Protein AF-A0A7S2MAF7-F1 (afdb_monomer_lite)

Foldseek 3Di:
DPPPVVVVVVPPPPPPDPDDLLRVLLVLQPDPPHQAKAFFAFCQQFQWDQAFQGWIKGFTLFDFPSVVVSVVSCVVCCVPRNVDDDDDLVVRGDIDGPAFAAPPDDADDLVNRVVRVVVRSVVRVVSNVVCPPPHGHIDFWDKDFDAQFQLRPGTPDIDIHGGHHPVVPDDDDPDVVPVRRHDHDPVRSVSRVVRVVLVVPSVSCSCRRRDDDPHPCNGVPGDPDD

Structure (mmCIF, N/CA/C/O backbone):
data_AF-A0A7S2MAF7-F1
#
_entry.id   AF-A0A7S2MAF7-F1
#
loop_
_atom_site.group_PDB
_atom_site.id
_atom_site.type_symbol
_atom_site.label_atom_id
_atom_site.label_alt_id
_atom_site.label_comp_id
_atom_site.label_asym_id
_atom_site.label_entity_id
_atom_site.label_seq_id
_atom_site.pdbx_PDB_ins_code
_atom_site.Cartn_x
_atom_site.Cartn_y
_atom_site.Cartn_z
_atom_site.occupancy
_atom_site.B_iso_or_equiv
_atom_site.auth_seq_id
_atom_site.auth_comp_id
_atom_site.auth_asym_id
_atom_site.auth_atom_id
_atom_site.pdbx_PDB_model_num
ATOM 1 N N . VAL A 1 1 ? 4.977 0.899 -64.800 1.00 50.25 1 VAL A N 1
ATOM 2 C CA . VAL A 1 1 ? 5.710 0.176 -63.725 1.00 50.25 1 VAL A CA 1
ATOM 3 C C . VAL A 1 1 ? 5.953 1.029 -62.460 1.00 50.25 1 VAL A C 1
ATOM 5 O O . VAL A 1 1 ? 6.334 0.479 -61.441 1.00 50.25 1 VAL A O 1
ATOM 8 N N . ALA A 1 2 ? 5.632 2.334 -62.437 1.00 43.62 2 ALA A N 1
ATOM 9 C CA . ALA A 1 2 ? 5.816 3.185 -61.245 1.00 43.62 2 ALA A CA 1
ATOM 10 C C . ALA A 1 2 ? 4.592 3.302 -60.301 1.00 43.62 2 ALA A C 1
ATOM 12 O O . ALA A 1 2 ? 4.709 3.887 -59.234 1.00 43.62 2 ALA A O 1
ATOM 13 N N . CYS A 1 3 ? 3.432 2.734 -60.653 1.00 40.69 3 CYS A 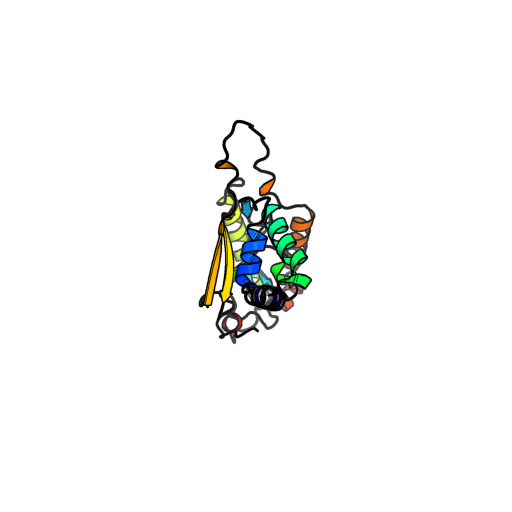N 1
ATOM 14 C CA . CYS A 1 3 ? 2.197 2.881 -59.862 1.00 40.69 3 CYS A CA 1
ATOM 15 C C . CYS A 1 3 ? 1.985 1.753 -58.823 1.00 40.69 3 CYS A C 1
ATOM 17 O O . CYS A 1 3 ? 1.189 1.889 -57.906 1.00 40.69 3 CYS A O 1
ATOM 19 N N . SER A 1 4 ? 2.750 0.656 -58.908 1.00 47.78 4 SER A N 1
ATOM 20 C CA . SER A 1 4 ? 2.578 -0.518 -58.032 1.00 47.78 4 SER A CA 1
ATOM 21 C C . SER A 1 4 ? 3.431 -0.483 -56.753 1.00 47.78 4 SER A C 1
ATOM 23 O O . SER A 1 4 ? 3.071 -1.132 -55.774 1.00 47.78 4 SER A O 1
ATOM 25 N N . ARG A 1 5 ? 4.516 0.309 -56.702 1.00 40.16 5 ARG A N 1
ATOM 26 C CA . ARG A 1 5 ? 5.370 0.413 -55.500 1.00 40.16 5 ARG A CA 1
ATOM 27 C C . ARG A 1 5 ? 4.812 1.351 -54.427 1.00 40.16 5 ARG A C 1
ATOM 29 O O . ARG A 1 5 ? 4.997 1.076 -53.249 1.00 40.16 5 ARG A O 1
ATOM 36 N N . GLN A 1 6 ? 4.093 2.410 -54.804 1.00 40.22 6 GLN A N 1
ATOM 37 C CA . GLN A 1 6 ? 3.469 3.311 -53.823 1.00 40.22 6 GLN A CA 1
ATOM 38 C C . GLN A 1 6 ? 2.240 2.688 -53.147 1.00 40.22 6 GLN A C 1
ATOM 40 O O . GLN A 1 6 ? 2.005 2.954 -51.975 1.00 40.22 6 GLN A O 1
ATOM 45 N N . GLN A 1 7 ? 1.517 1.787 -53.822 1.00 39.38 7 GLN A N 1
ATOM 46 C CA . GLN A 1 7 ? 0.440 1.021 -53.183 1.00 39.38 7 GLN A CA 1
ATOM 47 C C . GLN A 1 7 ? 0.962 -0.109 -52.283 1.00 39.38 7 GLN A C 1
ATOM 49 O O . GLN A 1 7 ? 0.331 -0.414 -51.276 1.00 39.38 7 GLN A O 1
ATOM 54 N N . GLN A 1 8 ? 2.142 -0.677 -52.555 1.00 37.81 8 GLN A N 1
ATOM 55 C CA . GLN A 1 8 ? 2.762 -1.647 -51.640 1.00 37.81 8 GLN A CA 1
ATOM 56 C C . GLN A 1 8 ? 3.388 -1.000 -50.395 1.00 37.81 8 GLN A C 1
ATOM 58 O O . GLN A 1 8 ? 3.372 -1.623 -49.340 1.00 37.81 8 GLN A O 1
ATOM 63 N N . LEU A 1 9 ? 3.848 0.256 -50.464 1.00 37.34 9 LEU A N 1
ATOM 64 C CA . LEU A 1 9 ? 4.270 1.002 -49.268 1.00 37.34 9 LEU A CA 1
ATOM 65 C C . LEU A 1 9 ? 3.098 1.565 -48.447 1.00 37.34 9 LEU A C 1
ATOM 67 O O . LEU A 1 9 ? 3.246 1.751 -47.2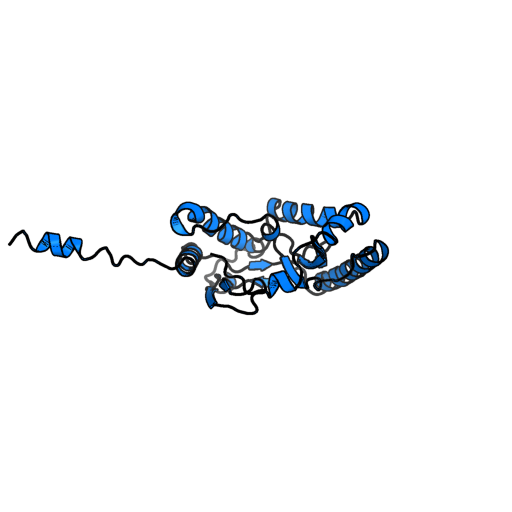46 1.00 37.34 9 LEU A O 1
ATOM 71 N N . ALA A 1 10 ? 1.931 1.790 -49.057 1.00 36.88 10 ALA A N 1
ATOM 72 C CA . ALA A 1 10 ? 0.741 2.277 -48.352 1.00 36.88 10 ALA A CA 1
ATOM 73 C C . ALA A 1 10 ? -0.087 1.167 -47.673 1.00 36.88 10 ALA A C 1
ATOM 75 O O . ALA A 1 10 ? -1.015 1.467 -46.929 1.00 36.88 10 ALA A O 1
ATOM 76 N N . THR A 1 11 ? 0.247 -0.109 -47.903 1.00 35.03 11 THR A N 1
ATOM 77 C CA . THR A 1 11 ? -0.486 -1.261 -47.338 1.00 35.03 11 THR A CA 1
ATOM 78 C C . THR A 1 11 ? 0.338 -2.028 -46.289 1.00 35.03 11 THR A C 1
ATOM 80 O O . THR A 1 11 ? -0.044 -3.120 -45.885 1.00 35.03 11 THR A O 1
ATOM 83 N N . MET A 1 12 ? 1.466 -1.468 -45.824 1.00 36.62 12 MET A N 1
ATOM 84 C CA . MET A 1 12 ? 2.348 -2.087 -44.816 1.00 36.62 12 MET A CA 1
ATOM 85 C C . MET A 1 12 ? 2.468 -1.318 -43.486 1.00 36.62 12 MET A C 1
ATOM 87 O O . MET A 1 12 ? 3.314 -1.673 -42.674 1.00 36.62 12 MET A O 1
ATOM 91 N N . THR A 1 13 ? 1.626 -0.318 -43.204 1.00 43.34 13 THR A N 1
ATOM 92 C CA . THR A 1 13 ? 1.704 0.458 -41.939 1.00 43.34 13 THR A CA 1
ATOM 93 C C . THR A 1 13 ? 0.358 0.721 -41.254 1.00 43.34 13 THR A C 1
ATOM 95 O O . THR A 1 13 ? 0.258 1.571 -40.384 1.00 43.34 13 THR A O 1
ATOM 98 N N . ALA A 1 14 ? -0.689 -0.043 -41.580 1.00 35.47 14 ALA A N 1
ATOM 99 C CA . ALA A 1 14 ? -1.944 -0.051 -40.806 1.00 35.47 14 ALA A CA 1
ATOM 100 C C . ALA A 1 14 ? -2.142 -1.355 -40.008 1.00 35.47 14 ALA A C 1
ATOM 102 O O . ALA A 1 14 ? -3.237 -1.659 -39.544 1.00 35.47 14 ALA A O 1
ATOM 103 N N . GLN A 1 15 ? -1.060 -2.122 -39.856 1.00 37.47 15 GLN A N 1
ATOM 104 C CA . GLN A 1 15 ? -0.924 -3.219 -38.899 1.00 37.47 15 GLN A CA 1
ATOM 105 C C . GLN A 1 15 ? 0.167 -2.853 -37.879 1.00 37.47 15 GLN A C 1
ATOM 107 O O . GLN A 1 15 ? 0.961 -3.685 -37.452 1.00 37.47 15 GLN A O 1
ATOM 112 N N . GLU A 1 16 ? 0.244 -1.566 -37.534 1.00 43.34 16 GLU A N 1
ATOM 113 C CA . GLU A 1 16 ? 1.030 -1.092 -36.403 1.00 43.34 16 GLU A CA 1
ATOM 114 C C . GLU A 1 16 ? 0.294 -1.502 -35.128 1.00 43.34 16 GLU A C 1
ATOM 116 O O . GLU A 1 16 ? -0.810 -1.038 -34.843 1.00 43.34 16 GLU A O 1
ATOM 121 N N . CYS A 1 17 ? 0.900 -2.464 -34.433 1.00 42.16 17 CYS A N 1
ATOM 122 C CA . CYS A 1 17 ? 0.577 -2.951 -33.100 1.00 42.16 17 CYS A CA 1
ATOM 123 C C . CYS A 1 17 ? -0.127 -1.898 -32.229 1.00 42.16 17 CYS A C 1
ATOM 125 O O . CYS A 1 17 ? 0.515 -1.081 -31.572 1.00 42.16 17 CYS A O 1
ATOM 127 N N . SER A 1 18 ? -1.455 -1.971 -32.149 1.00 50.56 18 SER A N 1
ATOM 128 C CA . SER A 1 18 ? -2.188 -1.413 -31.017 1.00 50.56 18 SER A CA 1
ATOM 129 C C . SER A 1 18 ? -1.899 -2.318 -29.820 1.00 50.56 18 SER A C 1
ATOM 131 O O . SER A 1 18 ? -2.684 -3.221 -29.528 1.00 50.56 18 SER A O 1
ATOM 133 N N . LEU A 1 19 ? -0.755 -2.119 -29.161 1.00 61.88 19 LEU A N 1
ATOM 134 C CA . LEU A 1 19 ? -0.490 -2.747 -27.869 1.00 61.88 19 LEU A CA 1
ATOM 135 C C . LEU A 1 19 ? -1.655 -2.415 -26.937 1.00 61.88 19 LEU A C 1
ATOM 137 O O . LEU A 1 19 ? -2.088 -1.263 -26.848 1.00 61.88 19 LEU A O 1
ATOM 141 N N . THR A 1 20 ? -2.187 -3.426 -26.254 1.00 82.88 20 THR A N 1
ATOM 142 C CA . THR A 1 20 ? -3.125 -3.163 -25.159 1.00 82.88 20 THR A CA 1
ATOM 143 C C . THR A 1 20 ? -2.426 -2.290 -24.116 1.00 82.88 20 THR A C 1
ATOM 145 O O . THR A 1 20 ? -1.207 -2.378 -23.961 1.00 82.88 20 THR A O 1
ATOM 148 N N . THR A 1 21 ? -3.162 -1.468 -23.357 1.00 84.94 21 THR A N 1
ATOM 149 C CA . THR A 1 21 ? -2.563 -0.647 -22.285 1.00 84.94 21 THR A CA 1
ATOM 150 C C . THR A 1 21 ? -1.677 -1.489 -21.358 1.00 84.94 21 THR A C 1
ATOM 152 O O . THR A 1 21 ? -0.627 -1.026 -20.932 1.00 84.94 21 THR A O 1
ATOM 155 N N . LEU A 1 22 ? -2.044 -2.753 -21.109 1.00 87.69 22 LEU A N 1
ATOM 156 C CA . LEU A 1 22 ? -1.244 -3.688 -20.316 1.00 87.69 22 LEU A CA 1
ATOM 157 C C . LEU A 1 22 ? 0.115 -4.008 -20.949 1.00 87.69 22 LEU A C 1
ATOM 159 O O . LEU A 1 22 ? 1.126 -3.994 -20.253 1.00 87.69 22 LEU A O 1
ATOM 163 N N . GLU A 1 23 ? 0.143 -4.303 -22.248 1.00 90.62 23 GLU A N 1
ATOM 164 C CA . GLU A 1 23 ? 1.386 -4.602 -22.967 1.00 90.62 23 GLU A CA 1
ATOM 165 C C . GLU A 1 23 ? 2.273 -3.359 -23.059 1.00 90.62 23 GLU A C 1
ATOM 167 O O . GLU A 1 23 ? 3.461 -3.446 -22.778 1.00 90.62 23 GLU A O 1
ATOM 172 N N . ALA A 1 24 ? 1.687 -2.184 -23.308 1.00 91.19 24 ALA A N 1
ATOM 173 C CA . ALA A 1 24 ? 2.429 -0.926 -23.302 1.00 91.19 24 ALA A CA 1
ATOM 174 C C . ALA A 1 24 ? 3.075 -0.633 -21.932 1.00 91.19 24 ALA A C 1
ATOM 176 O O . ALA A 1 24 ? 4.240 -0.240 -21.876 1.00 91.19 24 ALA A O 1
ATOM 177 N N . VAL A 1 25 ? 2.363 -0.859 -20.814 1.00 91.31 25 VAL A N 1
ATOM 178 C CA . VAL A 1 25 ? 2.954 -0.727 -19.464 1.00 91.31 25 VAL A CA 1
ATOM 179 C C . VAL A 1 25 ? 4.079 -1.743 -19.261 1.00 91.31 25 VAL A C 1
ATOM 181 O O . VAL A 1 25 ? 5.125 -1.387 -18.720 1.00 91.31 25 VAL A O 1
ATOM 184 N N . SER A 1 26 ? 3.886 -2.989 -19.701 1.00 93.62 26 SER A N 1
ATOM 185 C CA . SER A 1 26 ? 4.899 -4.046 -19.590 1.00 93.62 26 SER A CA 1
ATOM 186 C C . SER A 1 26 ? 6.180 -3.667 -20.319 1.00 93.62 26 SER A C 1
ATOM 188 O O . SER A 1 26 ? 7.267 -3.775 -19.749 1.00 93.62 26 SER A O 1
ATOM 190 N N . ASP A 1 27 ? 6.050 -3.160 -21.542 1.00 92.56 27 ASP A N 1
ATOM 191 C CA . ASP A 1 27 ? 7.180 -2.712 -22.346 1.00 92.56 27 ASP A CA 1
ATOM 192 C C . ASP A 1 27 ? 7.905 -1.549 -21.662 1.00 92.56 27 ASP A C 1
ATOM 194 O O . ASP A 1 27 ? 9.124 -1.590 -21.521 1.00 92.56 27 ASP A O 1
ATOM 198 N N . ILE A 1 28 ? 7.174 -0.551 -21.150 1.00 93.12 28 ILE A N 1
ATOM 199 C CA . ILE A 1 28 ? 7.744 0.595 -20.418 1.00 93.12 28 ILE A CA 1
ATOM 200 C C . ILE A 1 28 ? 8.525 0.154 -19.172 1.00 93.12 28 ILE A C 1
ATOM 202 O O . ILE A 1 28 ? 9.619 0.661 -18.908 1.00 93.12 28 ILE A O 1
ATOM 206 N N . LEU A 1 29 ? 7.986 -0.788 -18.396 1.00 93.56 29 LEU A N 1
ATOM 207 C CA . LEU A 1 29 ? 8.663 -1.296 -17.200 1.00 93.56 29 LEU A CA 1
ATOM 208 C C . LEU A 1 29 ? 9.886 -2.158 -17.545 1.00 93.56 29 LEU A C 1
ATOM 210 O O . LEU A 1 29 ? 10.854 -2.149 -16.787 1.00 93.56 29 LEU A O 1
ATOM 214 N N . SER A 1 30 ? 9.882 -2.816 -18.706 1.00 92.88 30 SER A N 1
ATOM 215 C CA . SER A 1 30 ? 10.978 -3.671 -19.185 1.00 92.88 30 SER A CA 1
ATOM 216 C C . SER A 1 30 ? 12.102 -2.904 -19.902 1.00 92.88 30 SER A C 1
ATOM 218 O O . SER A 1 30 ? 13.126 -3.492 -20.250 1.00 92.88 30 SER A O 1
ATOM 220 N N . GLN A 1 31 ? 11.942 -1.596 -20.141 1.00 90.81 31 GLN A N 1
ATOM 221 C CA . GLN A 1 31 ? 12.968 -0.764 -20.783 1.00 90.81 31 GLN A CA 1
ATOM 222 C C . GLN A 1 31 ? 14.247 -0.648 -19.941 1.00 90.81 31 GLN A C 1
ATOM 224 O O . GLN A 1 31 ? 14.220 -0.678 -18.710 1.00 90.81 31 GLN A O 1
ATOM 229 N N . ALA A 1 32 ? 15.380 -0.443 -20.617 1.00 85.50 32 ALA A N 1
ATOM 230 C CA . ALA A 1 32 ? 16.662 -0.203 -19.967 1.00 85.50 32 ALA A CA 1
ATOM 231 C C . ALA A 1 32 ? 16.749 1.215 -19.348 1.00 85.50 32 ALA A C 1
ATOM 233 O O . ALA A 1 32 ? 16.230 2.167 -19.935 1.00 85.50 32 ALA A O 1
ATOM 234 N N . PRO A 1 33 ? 17.449 1.390 -18.208 1.00 90.00 33 PRO A N 1
ATOM 235 C CA . PRO A 1 33 ? 18.045 0.331 -17.386 1.00 90.00 33 PRO A CA 1
ATOM 236 C C . PRO A 1 33 ? 16.964 -0.522 -16.696 1.00 90.00 33 PRO A C 1
ATOM 238 O O . PRO A 1 33 ? 15.896 -0.002 -16.412 1.00 90.00 33 PRO A O 1
ATOM 241 N N . PRO A 1 34 ? 17.183 -1.810 -16.421 1.00 91.81 34 PRO A N 1
ATOM 242 C CA . PRO A 1 34 ? 16.181 -2.627 -15.738 1.00 91.81 34 PRO A CA 1
ATOM 243 C C . PRO A 1 34 ? 15.894 -2.098 -14.324 1.00 91.81 34 PRO A C 1
ATOM 245 O O . PRO A 1 34 ? 16.764 -1.509 -13.678 1.00 91.81 34 PRO A O 1
ATOM 248 N N . ILE A 1 35 ? 14.662 -2.290 -13.850 1.00 95.00 35 ILE A N 1
ATOM 249 C CA . ILE A 1 35 ? 14.262 -1.918 -12.488 1.00 95.00 35 ILE A CA 1
ATOM 250 C C . ILE A 1 35 ? 14.804 -2.987 -11.535 1.00 95.00 35 ILE A C 1
ATOM 252 O O . ILE A 1 35 ? 14.526 -4.171 -11.712 1.00 95.00 35 ILE A O 1
ATOM 256 N N . ALA A 1 36 ? 15.586 -2.577 -10.538 1.00 94.75 36 ALA A N 1
ATOM 257 C CA . ALA A 1 36 ? 16.201 -3.504 -9.594 1.00 94.75 36 ALA A CA 1
ATOM 258 C C . ALA A 1 36 ? 15.184 -4.085 -8.596 1.00 94.75 36 ALA A C 1
ATOM 260 O O . ALA A 1 36 ? 14.249 -3.404 -8.170 1.00 94.75 36 ALA A O 1
ATOM 261 N N . ALA A 1 37 ? 15.405 -5.328 -8.173 1.00 94.44 37 ALA A N 1
ATOM 262 C CA . ALA A 1 37 ? 14.714 -5.918 -7.037 1.00 94.44 37 ALA A CA 1
ATOM 263 C C . ALA A 1 37 ? 15.063 -5.148 -5.753 1.00 94.44 37 ALA A C 1
ATOM 265 O O . ALA A 1 37 ? 16.172 -4.632 -5.588 1.00 94.44 37 ALA A O 1
ATOM 266 N N . CYS A 1 38 ? 14.116 -5.070 -4.823 1.00 94.00 38 CYS A N 1
ATOM 267 C CA . CYS A 1 38 ? 14.276 -4.299 -3.590 1.00 94.00 38 CYS A CA 1
ATOM 268 C C . CYS A 1 38 ? 13.532 -4.942 -2.419 1.00 94.00 38 CYS A C 1
ATOM 270 O O . CYS A 1 38 ? 12.892 -5.981 -2.569 1.00 94.00 38 CYS A O 1
ATOM 272 N N . HIS A 1 39 ? 13.584 -4.311 -1.248 1.00 93.31 39 HIS A N 1
ATOM 273 C CA . HIS A 1 39 ? 12.807 -4.725 -0.086 1.00 93.31 39 HIS A CA 1
ATOM 274 C C . HIS A 1 39 ? 11.892 -3.602 0.393 1.00 93.31 39 HIS A C 1
ATOM 276 O O . HIS A 1 39 ? 12.331 -2.470 0.584 1.00 93.31 39 HIS A O 1
ATOM 282 N N . LEU A 1 40 ? 10.630 -3.933 0.656 1.00 94.12 40 LEU A N 1
ATOM 283 C CA . LEU A 1 40 ? 9.718 -3.078 1.407 1.00 94.12 40 LEU A CA 1
ATOM 284 C C . LEU A 1 40 ? 9.903 -3.328 2.903 1.00 94.12 40 LEU A C 1
ATOM 286 O O . LEU A 1 40 ? 9.767 -4.458 3.376 1.00 94.12 40 LEU A O 1
ATOM 290 N N . ARG A 1 41 ? 10.190 -2.278 3.670 1.00 92.81 41 ARG A N 1
ATOM 291 C CA . ARG A 1 41 ? 10.363 -2.371 5.125 1.00 92.81 41 ARG A CA 1
ATOM 292 C C . ARG A 1 41 ? 9.112 -1.852 5.832 1.00 92.81 41 ARG A C 1
ATOM 294 O O . ARG A 1 41 ? 8.650 -0.773 5.468 1.00 92.81 41 ARG A O 1
ATOM 301 N N . PRO A 1 42 ? 8.537 -2.587 6.800 1.00 94.69 42 PRO A N 1
ATOM 302 C CA . PRO A 1 42 ? 7.447 -2.064 7.618 1.00 94.69 42 PRO A CA 1
ATOM 303 C C . PRO A 1 42 ? 7.847 -0.744 8.286 1.00 94.69 42 PRO A C 1
ATOM 305 O O . PRO A 1 42 ? 8.997 -0.586 8.690 1.00 94.69 42 PRO A O 1
ATOM 308 N N . HIS A 1 43 ? 6.900 0.181 8.428 1.00 94.50 43 HIS A N 1
ATOM 309 C CA . HIS A 1 43 ? 7.163 1.471 9.061 1.00 94.50 43 HIS A CA 1
ATOM 310 C C . HIS A 1 43 ? 7.652 1.287 10.519 1.00 94.50 43 HIS A C 1
ATOM 312 O O . HIS A 1 43 ? 7.007 0.561 11.288 1.00 94.50 43 HIS A O 1
ATOM 318 N N . PRO A 1 44 ? 8.755 1.939 10.936 1.00 91.62 44 PRO A N 1
ATOM 319 C CA . PRO A 1 44 ? 9.487 1.586 12.158 1.00 91.62 44 PRO A CA 1
ATOM 320 C C . PRO A 1 44 ? 8.760 1.935 13.462 1.00 91.62 44 PRO A C 1
ATOM 322 O O . PRO A 1 44 ? 9.045 1.343 14.501 1.00 91.62 44 PRO A O 1
ATOM 325 N N . ALA A 1 45 ? 7.822 2.885 13.440 1.00 90.19 45 ALA A N 1
ATOM 326 C CA . ALA A 1 45 ? 7.080 3.284 14.640 1.00 90.19 45 ALA A CA 1
ATOM 327 C C . ALA A 1 45 ? 5.725 2.569 14.782 1.00 90.19 45 ALA A C 1
ATOM 329 O O . ALA A 1 45 ? 5.248 2.329 15.891 1.00 90.19 45 ALA A O 1
ATOM 330 N N . CYS A 1 46 ? 5.081 2.269 13.654 1.00 90.69 46 CYS A N 1
ATOM 331 C CA . CYS A 1 46 ? 3.720 1.744 13.588 1.00 90.69 46 CYS A CA 1
ATOM 332 C C . CYS A 1 46 ? 3.465 1.252 12.164 1.00 90.69 46 CYS A C 1
ATOM 334 O O . CYS A 1 46 ? 3.326 2.071 11.257 1.00 90.69 46 CYS A O 1
ATOM 336 N N . CYS A 1 47 ? 3.450 -0.064 11.963 1.00 94.38 47 CYS A N 1
ATOM 337 C CA . CYS A 1 47 ? 3.260 -0.664 10.644 1.00 94.38 47 CYS A CA 1
ATOM 338 C C . CYS A 1 47 ? 1.870 -1.274 10.461 1.00 94.38 47 CYS A C 1
ATOM 340 O O . CYS A 1 47 ? 1.460 -1.464 9.328 1.00 94.38 47 CYS A O 1
ATOM 342 N N . LEU A 1 48 ? 1.119 -1.543 11.529 1.00 96.31 48 LEU A N 1
ATOM 343 C CA . LEU A 1 48 ? -0.293 -1.909 11.464 1.00 96.31 48 LEU A CA 1
ATOM 344 C C . LEU A 1 48 ? -1.137 -0.781 12.034 1.00 96.31 48 LEU A C 1
ATOM 346 O O . LEU A 1 48 ? -0.913 -0.383 13.175 1.00 96.31 48 LEU A O 1
ATOM 350 N N . PHE A 1 49 ? -2.135 -0.315 11.287 1.00 95.06 49 PHE A N 1
ATOM 351 C CA . PHE A 1 49 ? -3.172 0.570 11.819 1.00 95.06 49 PHE A CA 1
ATOM 352 C C . PHE A 1 49 ? -4.454 0.525 10.976 1.00 95.06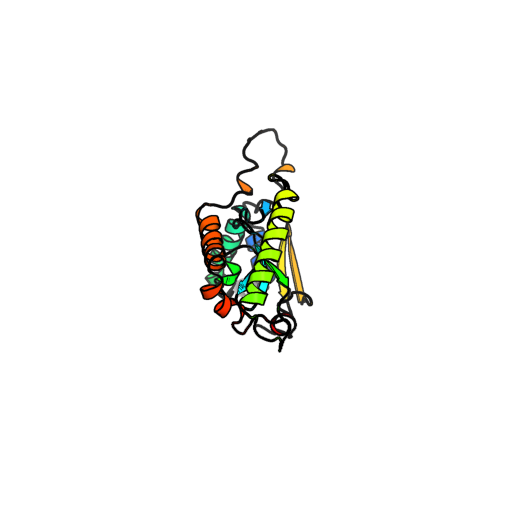 49 PHE A C 1
ATOM 354 O O . PHE A 1 49 ? -4.509 -0.136 9.936 1.00 95.06 49 PHE A O 1
ATOM 361 N N . ILE A 1 50 ? -5.498 1.211 11.447 1.00 96.12 50 ILE A N 1
ATOM 362 C CA . ILE A 1 50 ? -6.774 1.338 10.736 1.00 96.12 50 ILE A CA 1
ATOM 363 C C . ILE A 1 50 ? -6.739 2.620 9.902 1.00 96.12 50 ILE A C 1
ATOM 365 O O . ILE A 1 50 ? -6.745 3.712 10.460 1.00 96.12 50 ILE A O 1
ATOM 369 N N . SER A 1 51 ? -6.687 2.510 8.578 1.00 94.75 51 SER A N 1
ATOM 370 C CA . SER A 1 51 ? -6.708 3.669 7.688 1.00 94.75 51 SER A CA 1
ATOM 371 C C . SER A 1 51 ? -8.092 4.318 7.622 1.00 94.75 51 SER A C 1
ATOM 373 O O . SER A 1 51 ? -9.069 3.835 8.202 1.00 94.75 51 SER A O 1
ATOM 375 N N . TRP A 1 52 ? -8.196 5.390 6.834 1.00 94.19 52 TRP A N 1
ATOM 376 C CA . TRP A 1 52 ? -9.482 5.978 6.464 1.00 94.19 52 TRP A CA 1
ATOM 377 C C . TRP A 1 52 ? -10.459 4.900 5.972 1.00 94.19 52 TRP A C 1
ATOM 379 O O . TRP A 1 52 ? -10.043 3.900 5.372 1.00 94.19 52 TRP A O 1
ATOM 389 N N . ASN A 1 53 ? -11.746 5.106 6.245 1.00 94.62 53 ASN A N 1
ATOM 390 C CA . ASN A 1 53 ? -12.846 4.192 5.934 1.00 94.62 53 ASN A CA 1
ATOM 391 C C . ASN A 1 53 ? -12.766 2.807 6.620 1.00 94.62 53 ASN A C 1
ATOM 393 O O . ASN A 1 53 ? -13.438 1.857 6.208 1.00 94.62 53 ASN A O 1
ATOM 397 N N . GLY A 1 54 ? -11.943 2.653 7.662 1.00 94.81 54 GLY A N 1
ATOM 398 C CA . GLY A 1 54 ? -11.952 1.468 8.525 1.00 94.81 54 GLY A CA 1
ATOM 399 C C . GLY A 1 54 ? -11.148 0.272 8.015 1.00 94.81 54 GLY A C 1
ATOM 400 O O . GLY A 1 54 ? -11.240 -0.810 8.590 1.00 94.81 54 GLY A O 1
ATOM 401 N N . CYS A 1 55 ? -10.354 0.431 6.957 1.00 94.81 55 CYS A N 1
ATOM 402 C CA . CYS A 1 55 ? -9.522 -0.658 6.449 1.00 94.81 55 CYS A CA 1
ATOM 403 C C . CYS A 1 55 ? -8.309 -0.894 7.357 1.00 94.81 55 CYS A C 1
ATOM 405 O O . CYS A 1 55 ? -7.597 0.047 7.699 1.00 94.81 55 CYS A O 1
ATOM 407 N N . ILE A 1 56 ? -8.023 -2.148 7.709 1.00 95.88 56 ILE A N 1
ATOM 408 C CA . ILE A 1 56 ? -6.769 -2.499 8.383 1.00 95.88 56 ILE A CA 1
ATOM 409 C C . ILE A 1 56 ? -5.661 -2.631 7.338 1.00 95.88 56 ILE A C 1
ATOM 411 O O . ILE A 1 56 ? -5.820 -3.324 6.329 1.00 95.88 56 ILE A O 1
ATOM 415 N N . VAL A 1 57 ? -4.537 -1.955 7.567 1.00 96.88 57 VAL A N 1
ATOM 416 C CA . VAL A 1 57 ? -3.429 -1.884 6.611 1.00 96.88 57 VAL A CA 1
ATOM 417 C C . VAL A 1 57 ? -2.097 -2.231 7.270 1.00 96.88 57 VAL A C 1
ATOM 419 O O . VAL A 1 57 ? -1.853 -1.864 8.419 1.00 96.88 57 VAL A O 1
ATOM 422 N N . LEU A 1 58 ? -1.232 -2.916 6.519 1.00 96.75 58 LEU A N 1
ATOM 423 C CA . LEU A 1 58 ? 0.207 -2.983 6.766 1.00 96.75 58 LEU A CA 1
ATOM 424 C C . LEU A 1 58 ? 0.888 -1.870 5.967 1.00 96.75 58 LEU A C 1
ATOM 426 O O . LEU A 1 58 ? 0.660 -1.749 4.765 1.00 96.75 58 LEU A O 1
ATOM 430 N N . VAL A 1 59 ? 1.724 -1.073 6.616 1.00 96.12 59 VAL A N 1
ATOM 431 C CA . VAL A 1 59 ? 2.330 0.136 6.052 1.00 96.12 59 VAL A CA 1
ATOM 432 C C . VAL A 1 59 ? 3.840 0.033 6.077 1.00 96.12 59 VAL A C 1
ATOM 434 O O . VAL A 1 59 ? 4.427 -0.482 7.032 1.00 96.12 59 VAL A O 1
ATOM 437 N N . TYR A 1 60 ? 4.451 0.524 5.005 1.00 95.88 60 TYR A N 1
ATOM 438 C CA . TYR A 1 60 ? 5.890 0.491 4.796 1.00 95.88 60 TYR A CA 1
ATOM 439 C C . TYR A 1 60 ? 6.487 1.887 4.941 1.00 95.88 60 TYR A C 1
ATOM 441 O O . TYR A 1 60 ? 5.777 2.877 4.812 1.00 95.88 60 TYR A O 1
ATOM 449 N N . ASP A 1 61 ? 7.789 1.954 5.189 1.00 94.44 61 ASP A N 1
ATOM 450 C CA . ASP A 1 61 ? 8.526 3.189 5.492 1.00 94.44 61 ASP A CA 1
ATOM 451 C C . ASP A 1 61 ? 8.587 4.200 4.326 1.00 94.44 61 ASP A C 1
ATOM 453 O O . ASP A 1 61 ? 8.913 5.364 4.501 1.00 94.44 61 ASP A O 1
ATOM 457 N N . GLY A 1 62 ? 8.246 3.771 3.113 1.00 96.38 62 GLY A N 1
ATOM 458 C CA . GLY A 1 62 ? 8.278 4.586 1.899 1.00 96.38 62 GLY A CA 1
ATOM 459 C C . GLY A 1 62 ? 8.555 3.708 0.685 1.00 96.38 62 GLY A C 1
ATOM 460 O O . GLY A 1 62 ? 8.916 2.537 0.840 1.00 96.38 62 GLY A O 1
ATOM 461 N N . PHE A 1 63 ? 8.323 4.213 -0.529 1.00 97.38 63 PHE A N 1
ATOM 462 C CA . PHE A 1 63 ? 8.699 3.457 -1.722 1.00 97.38 63 PHE A CA 1
ATOM 463 C C . PHE A 1 63 ? 10.231 3.470 -1.873 1.00 97.38 63 PHE A C 1
ATOM 465 O O . PHE A 1 63 ? 10.825 4.548 -1.906 1.00 97.38 63 PHE A O 1
ATOM 472 N N . PRO A 1 64 ? 10.894 2.305 -1.991 1.00 95.75 64 PRO A N 1
ATOM 473 C CA . PRO A 1 64 ? 12.308 2.254 -2.332 1.00 95.75 64 PRO A CA 1
ATOM 474 C C . PRO A 1 64 ? 12.576 2.844 -3.726 1.00 95.75 64 PRO A C 1
ATOM 476 O O . PRO A 1 64 ? 11.681 2.798 -4.582 1.00 95.75 64 PRO A O 1
ATOM 479 N N . PRO A 1 65 ? 13.801 3.334 -4.003 1.00 95.94 65 PRO A N 1
ATOM 480 C CA . PRO A 1 65 ? 14.138 3.978 -5.272 1.00 95.94 65 PRO A CA 1
ATOM 481 C C . PRO A 1 65 ? 13.732 3.194 -6.534 1.00 95.94 65 PRO A C 1
ATOM 483 O O . PRO A 1 65 ? 13.173 3.819 -7.439 1.00 95.94 65 PRO A O 1
ATOM 486 N N . PRO A 1 66 ? 13.885 1.853 -6.616 1.00 96.06 66 PRO A N 1
ATOM 487 C CA . PRO A 1 66 ? 13.425 1.098 -7.786 1.00 96.06 66 PRO A CA 1
ATOM 488 C C . PRO A 1 66 ? 11.907 1.173 -8.014 1.00 96.06 66 PRO A C 1
ATOM 490 O O . PRO A 1 66 ? 11.451 1.286 -9.152 1.00 96.06 66 PRO A O 1
ATOM 493 N N . LEU A 1 67 ? 11.100 1.189 -6.948 1.00 96.81 67 LEU A N 1
ATOM 494 C CA . LEU A 1 67 ? 9.644 1.322 -7.075 1.00 96.81 67 LEU A CA 1
ATOM 495 C C . LEU A 1 67 ? 9.234 2.752 -7.442 1.00 96.81 67 LEU A C 1
ATOM 497 O O . LEU A 1 67 ? 8.310 2.939 -8.233 1.00 96.81 67 LEU A O 1
ATOM 501 N N . VAL A 1 68 ? 9.946 3.764 -6.935 1.00 96.69 68 VAL A N 1
ATOM 502 C CA . VAL A 1 68 ? 9.760 5.158 -7.374 1.00 96.69 68 VAL A CA 1
ATOM 503 C C . VAL A 1 68 ? 10.100 5.291 -8.860 1.00 96.69 68 VAL A C 1
ATOM 505 O O . VAL A 1 68 ? 9.333 5.886 -9.614 1.00 96.69 68 VAL A O 1
ATOM 508 N N . GLN A 1 69 ? 11.189 4.666 -9.317 1.00 95.88 69 GLN A N 1
ATOM 509 C CA . GLN A 1 69 ? 11.566 4.623 -10.729 1.00 95.88 69 GLN A CA 1
ATOM 510 C C . GLN A 1 69 ? 10.470 3.987 -11.595 1.00 95.88 69 GLN A C 1
ATOM 512 O O . GLN A 1 69 ? 10.115 4.552 -12.631 1.00 95.88 69 GLN A O 1
ATOM 517 N N . ALA A 1 70 ? 9.898 2.859 -11.163 1.00 95.88 70 ALA A N 1
ATOM 518 C CA . ALA A 1 70 ? 8.779 2.212 -11.849 1.00 95.88 70 ALA A CA 1
ATOM 519 C C . ALA A 1 70 ? 7.580 3.165 -12.003 1.00 95.88 70 ALA A C 1
ATOM 521 O O . ALA A 1 70 ? 7.058 3.345 -13.105 1.00 95.88 70 ALA A O 1
ATOM 522 N N . LYS A 1 71 ? 7.186 3.837 -10.911 1.00 95.12 71 LYS A N 1
ATOM 523 C CA . LYS A 1 71 ? 6.088 4.817 -10.908 1.00 95.12 71 LYS A CA 1
ATOM 524 C C . LYS A 1 71 ? 6.372 5.985 -11.851 1.00 95.12 71 LYS A C 1
ATOM 526 O O . LYS A 1 71 ? 5.516 6.328 -12.659 1.00 95.12 71 LYS A O 1
ATOM 531 N N . MET A 1 72 ? 7.577 6.557 -11.802 1.00 94.06 72 MET A N 1
ATOM 532 C CA . MET A 1 72 ? 7.969 7.666 -12.679 1.00 94.06 72 MET A CA 1
ATOM 533 C C . MET A 1 72 ? 7.906 7.285 -14.160 1.00 94.06 72 MET A C 1
ATOM 535 O O . MET A 1 72 ? 7.450 8.087 -14.968 1.00 94.06 72 MET A O 1
ATOM 539 N N . ARG A 1 73 ? 8.301 6.060 -14.534 1.00 94.31 73 ARG A N 1
ATOM 540 C CA . ARG A 1 73 ? 8.180 5.591 -15.925 1.00 94.31 73 ARG A CA 1
ATOM 541 C C . ARG A 1 73 ? 6.735 5.534 -16.392 1.00 94.31 73 ARG A C 1
ATOM 543 O O . ARG A 1 73 ? 6.451 5.982 -17.499 1.00 94.31 73 ARG A O 1
ATOM 550 N N . ILE A 1 74 ? 5.836 5.014 -15.559 1.00 92.94 74 ILE A N 1
ATOM 551 C CA . ILE A 1 74 ? 4.404 4.963 -15.876 1.00 92.94 74 ILE A CA 1
ATOM 552 C C . ILE A 1 74 ? 3.861 6.388 -16.030 1.00 92.94 74 ILE A C 1
ATOM 554 O O . ILE A 1 74 ? 3.260 6.699 -17.054 1.00 92.94 74 ILE A O 1
ATOM 558 N N . THR A 1 75 ? 4.134 7.271 -15.066 1.00 91.75 75 THR A N 1
ATOM 559 C CA . THR A 1 75 ? 3.659 8.663 -15.081 1.00 91.75 75 THR A CA 1
ATOM 560 C C . THR A 1 75 ? 4.171 9.438 -16.295 1.00 91.75 75 THR A C 1
ATOM 562 O O . THR A 1 75 ? 3.377 10.052 -17.001 1.00 91.75 75 THR A O 1
ATOM 565 N N . ASN A 1 76 ? 5.469 9.364 -16.599 1.00 90.44 76 ASN A N 1
ATOM 566 C CA . ASN A 1 76 ? 6.079 10.111 -17.706 1.00 90.44 76 ASN A CA 1
ATOM 567 C C . ASN A 1 76 ? 5.563 9.680 -19.088 1.00 90.44 76 ASN A C 1
ATOM 569 O O . ASN A 1 76 ? 5.650 10.448 -20.041 1.00 90.44 76 ASN A O 1
ATOM 573 N N . ASN A 1 77 ? 5.027 8.464 -19.203 1.00 89.12 77 ASN A N 1
ATOM 574 C CA . ASN A 1 77 ? 4.448 7.940 -20.440 1.00 89.12 77 ASN A CA 1
ATOM 575 C C . ASN A 1 77 ? 2.909 7.969 -20.437 1.00 89.12 77 ASN A C 1
ATOM 577 O O . ASN A 1 77 ? 2.278 7.534 -21.407 1.00 89.12 77 ASN A O 1
ATOM 581 N N . ASN A 1 78 ? 2.287 8.469 -19.363 1.00 83.19 78 ASN A N 1
ATOM 582 C CA . ASN A 1 78 ? 0.850 8.344 -19.168 1.00 83.19 78 ASN A CA 1
ATOM 583 C C . ASN A 1 78 ? 0.044 9.140 -20.200 1.00 83.19 78 ASN A C 1
ATOM 585 O O . ASN A 1 78 ? -0.841 8.585 -20.851 1.00 83.19 78 ASN A O 1
ATOM 589 N N . ASP A 1 79 ? 0.395 10.410 -20.397 1.00 73.94 79 ASP A N 1
ATOM 590 C CA . ASP A 1 79 ? -0.367 11.329 -21.253 1.00 73.94 79 ASP A CA 1
ATOM 591 C C . ASP A 1 79 ? -0.238 11.004 -22.747 1.00 73.94 79 ASP A C 1
ATOM 593 O O . ASP A 1 79 ? -1.109 11.348 -23.547 1.00 73.94 79 ASP A O 1
ATOM 597 N N . VAL A 1 80 ? 0.838 10.312 -23.126 1.00 69.50 80 VAL A N 1
ATOM 598 C CA . VAL A 1 80 ? 1.160 10.019 -24.527 1.00 69.50 80 VAL A CA 1
ATOM 599 C C . VAL A 1 80 ? 0.681 8.628 -24.936 1.00 69.50 80 VAL A C 1
ATOM 601 O O . VAL A 1 80 ? 0.131 8.478 -26.027 1.00 69.50 80 VAL A O 1
ATOM 604 N N . MET A 1 81 ? 0.858 7.613 -24.079 1.00 73.38 81 MET A N 1
ATOM 605 C CA . MET A 1 81 ? 0.646 6.209 -24.464 1.00 73.38 81 MET A CA 1
ATOM 606 C C . MET A 1 81 ? -0.415 5.482 -23.635 1.00 73.38 81 MET A C 1
ATOM 608 O O . MET A 1 81 ? -1.194 4.716 -24.198 1.00 73.38 81 MET A O 1
ATOM 612 N N . LEU A 1 82 ? -0.466 5.694 -22.315 1.00 81.88 82 LEU A N 1
ATOM 613 C CA . LEU A 1 82 ? -1.219 4.798 -21.425 1.00 81.88 82 LEU A CA 1
ATOM 614 C C . LEU A 1 82 ? -2.638 5.271 -21.101 1.00 81.88 82 LEU A C 1
ATOM 616 O O . LEU A 1 82 ? -3.529 4.438 -20.934 1.00 81.88 82 LEU A O 1
ATOM 620 N N . ARG A 1 83 ? -2.852 6.592 -21.023 1.00 84.00 83 ARG A N 1
ATOM 621 C CA . ARG A 1 83 ? -4.132 7.235 -20.673 1.00 84.00 83 ARG A CA 1
ATOM 622 C C . ARG A 1 83 ? -4.757 6.701 -19.375 1.00 84.00 83 ARG A C 1
ATOM 624 O O . ARG A 1 83 ? -5.979 6.599 -19.264 1.00 84.00 83 ARG A O 1
ATOM 631 N N . LEU A 1 84 ? -3.932 6.351 -18.390 1.00 85.62 84 LEU A N 1
ATOM 632 C CA . LEU A 1 84 ? -4.389 5.961 -17.059 1.00 85.62 84 LEU A CA 1
ATOM 633 C C . LEU A 1 84 ? -4.899 7.193 -16.307 1.00 85.62 84 LEU A C 1
ATOM 635 O O . LEU A 1 84 ? -4.448 8.320 -16.529 1.00 85.62 84 LEU A O 1
ATOM 639 N N . LYS A 1 85 ? -5.830 6.971 -15.377 1.00 87.88 85 LYS A N 1
ATOM 640 C CA . LYS A 1 85 ? -6.247 8.014 -14.433 1.00 87.88 85 LYS A CA 1
ATOM 641 C C . LYS A 1 85 ? -5.067 8.422 -13.558 1.00 87.88 85 LYS A C 1
ATOM 643 O O . LYS A 1 85 ? -4.222 7.589 -13.232 1.00 87.88 85 LYS A O 1
ATOM 648 N N . GLU A 1 86 ? -5.056 9.689 -13.150 1.00 89.00 86 GLU A N 1
ATOM 649 C CA . GLU A 1 86 ? -4.056 10.178 -12.207 1.00 89.00 86 GLU A CA 1
ATOM 650 C C . GLU A 1 86 ? -4.084 9.354 -10.914 1.00 89.00 86 GLU A C 1
ATOM 652 O O . GLU A 1 86 ? -5.132 8.898 -10.442 1.00 89.00 86 GLU A O 1
ATOM 657 N N . GLU A 1 87 ? -2.901 9.162 -10.343 1.00 91.75 87 GLU A N 1
ATOM 658 C CA . GLU A 1 87 ? -2.745 8.472 -9.084 1.00 91.75 87 GLU A CA 1
ATOM 659 C C . GLU A 1 87 ? -3.429 9.220 -7.925 1.00 91.75 87 GLU A C 1
ATOM 661 O O . GLU A 1 87 ? -3.073 10.347 -7.574 1.00 91.75 87 GLU A O 1
ATOM 666 N N . ASN A 1 88 ? -4.348 8.535 -7.244 1.00 90.00 88 ASN A N 1
ATOM 667 C CA . ASN A 1 88 ? -4.985 9.052 -6.037 1.00 90.00 88 ASN A CA 1
ATOM 668 C C . ASN A 1 88 ? -4.014 9.081 -4.848 1.00 90.00 88 ASN A C 1
ATOM 670 O O . ASN A 1 88 ? -3.178 8.196 -4.686 1.00 90.00 88 ASN A O 1
ATOM 674 N N . PHE A 1 89 ? -4.204 10.036 -3.930 1.00 89.38 89 PHE A N 1
ATOM 675 C CA . PHE A 1 89 ? -3.382 10.166 -2.715 1.00 89.38 89 PHE A CA 1
ATOM 676 C C . PHE A 1 89 ? -3.239 8.851 -1.931 1.00 89.38 89 PHE A C 1
ATOM 678 O O . PHE A 1 89 ? -2.162 8.528 -1.434 1.00 89.38 89 PHE A O 1
ATOM 685 N N . GLY A 1 90 ? -4.309 8.053 -1.878 1.00 88.25 90 GLY A N 1
ATOM 686 C CA . GLY A 1 90 ? -4.323 6.764 -1.198 1.00 88.25 90 GLY A CA 1
ATOM 687 C C . GLY A 1 90 ? -3.316 5.735 -1.725 1.00 88.25 90 GLY A C 1
ATOM 688 O O . GLY A 1 90 ? -2.994 4.831 -0.969 1.00 88.25 90 GLY A O 1
ATOM 689 N N . SER A 1 91 ? -2.801 5.831 -2.953 1.00 9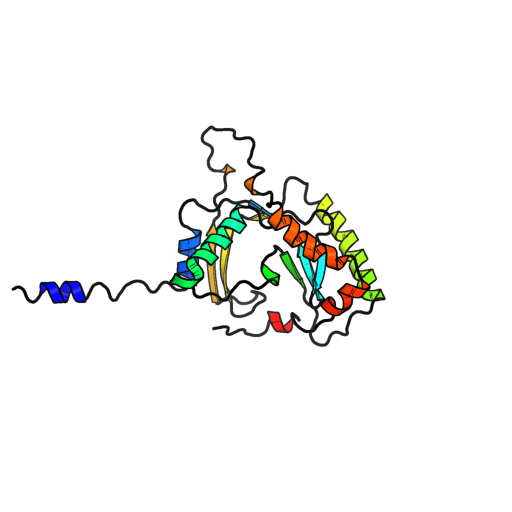0.12 91 SER A N 1
ATOM 690 C CA . SER A 1 91 ? -1.778 4.903 -3.474 1.00 90.12 91 SER A CA 1
ATOM 691 C C . SER A 1 91 ? -0.378 5.523 -3.587 1.00 90.12 91 SER A C 1
ATOM 693 O O . SER A 1 91 ? 0.586 4.809 -3.861 1.00 90.12 91 SER A O 1
ATOM 695 N N . LYS A 1 92 ? -0.232 6.823 -3.280 1.00 94.19 92 LYS A N 1
ATOM 696 C CA . LYS A 1 92 ? 1.057 7.546 -3.296 1.00 94.19 92 LYS A CA 1
ATOM 697 C C . LYS A 1 92 ? 2.021 7.140 -2.176 1.00 94.19 92 LYS A C 1
ATOM 699 O O . LYS A 1 92 ? 3.150 7.622 -2.137 1.00 94.19 92 LYS A O 1
ATOM 704 N N . TRP A 1 93 ? 1.592 6.269 -1.271 1.00 94.81 93 TRP A N 1
ATOM 705 C CA . TRP A 1 93 ? 2.409 5.704 -0.206 1.00 94.81 93 TRP A CA 1
ATOM 706 C C . TRP A 1 93 ? 2.191 4.187 -0.130 1.00 94.81 93 TRP A C 1
ATOM 708 O O . TRP A 1 93 ? 1.070 3.714 -0.360 1.00 94.81 93 TRP A O 1
ATOM 718 N N . PRO A 1 94 ? 3.242 3.408 0.169 1.00 96.50 94 PRO A N 1
ATOM 719 C CA . PRO A 1 94 ? 3.178 1.956 0.108 1.00 96.50 94 PRO A CA 1
ATOM 720 C C . PRO A 1 94 ? 2.384 1.382 1.283 1.00 96.50 94 PRO A C 1
ATOM 722 O O . PRO A 1 94 ? 2.687 1.621 2.455 1.00 96.50 94 PRO A O 1
ATOM 725 N N . LYS A 1 95 ? 1.395 0.548 0.963 1.00 96.06 95 LYS A N 1
ATOM 726 C CA . LYS A 1 95 ? 0.654 -0.249 1.942 1.00 96.06 95 LYS A CA 1
ATOM 727 C C . LYS A 1 95 ? 0.057 -1.505 1.335 1.00 96.06 95 LYS A C 1
ATOM 729 O O . LYS A 1 95 ? -0.218 -1.559 0.140 1.00 96.06 95 LYS A O 1
ATOM 734 N N . THR A 1 96 ? -0.242 -2.453 2.208 1.00 95.25 96 THR A N 1
ATOM 735 C CA . THR A 1 96 ? -1.038 -3.640 1.916 1.00 95.25 96 THR A CA 1
ATOM 736 C C . THR A 1 96 ? -2.321 -3.568 2.728 1.00 95.25 96 THR A C 1
ATOM 738 O O . THR A 1 96 ? -2.281 -3.465 3.952 1.00 95.25 96 THR A O 1
ATOM 741 N N . THR A 1 97 ? -3.472 -3.611 2.059 1.00 94.44 97 THR A N 1
ATOM 742 C CA . THR A 1 97 ? -4.765 -3.710 2.751 1.00 94.44 97 THR A CA 1
ATOM 743 C C . THR A 1 97 ? -4.967 -5.153 3.192 1.00 94.44 97 THR A C 1
ATOM 745 O O . THR A 1 97 ? -4.908 -6.055 2.364 1.00 94.44 97 THR A O 1
ATOM 748 N N . LEU A 1 98 ? -5.175 -5.371 4.488 1.00 94.50 98 LEU A N 1
ATOM 749 C CA . LEU A 1 98 ? -5.345 -6.703 5.080 1.00 94.50 98 LEU A CA 1
ATOM 750 C C . LEU A 1 98 ? -6.819 -7.062 5.290 1.00 94.50 98 LEU A C 1
ATOM 752 O O . LEU A 1 98 ? -7.165 -8.233 5.405 1.00 94.50 98 LEU A O 1
ATOM 756 N N . GLY A 1 99 ? -7.689 -6.056 5.351 1.00 93.19 99 GLY A N 1
ATOM 757 C CA . GLY A 1 99 ? -9.115 -6.244 5.557 1.00 93.19 99 GLY A CA 1
ATOM 758 C C . GLY A 1 99 ? -9.884 -4.939 5.427 1.00 93.19 99 GLY A C 1
ATOM 759 O O . GLY A 1 99 ? -9.344 -3.855 5.658 1.00 93.19 99 GLY A O 1
ATOM 760 N N . ALA A 1 100 ? -11.155 -5.070 5.068 1.00 94.62 100 ALA A N 1
ATOM 761 C CA . ALA A 1 100 ? -12.113 -3.983 4.959 1.00 94.62 100 ALA A CA 1
ATOM 762 C C . ALA A 1 100 ? -13.294 -4.245 5.898 1.00 94.62 100 ALA A C 1
ATOM 764 O O . ALA A 1 100 ? -13.588 -5.391 6.244 1.00 94.62 100 ALA A O 1
ATOM 765 N N . VAL A 1 101 ? -13.970 -3.176 6.308 1.00 94.88 101 VAL A N 1
ATOM 766 C CA . VAL A 1 101 ? -15.175 -3.274 7.136 1.00 94.88 101 VAL A CA 1
ATOM 767 C C . VAL A 1 101 ? -16.315 -3.882 6.316 1.00 94.88 101 VAL A C 1
ATOM 769 O O . VAL A 1 101 ? -16.462 -3.576 5.130 1.00 94.88 101 VAL A O 1
ATOM 772 N N . ASN A 1 102 ? -17.122 -4.732 6.953 1.00 94.81 102 ASN A N 1
ATOM 773 C CA . ASN A 1 102 ? -18.334 -5.273 6.343 1.00 94.81 102 ASN A CA 1
ATOM 774 C C . ASN A 1 102 ? -19.341 -4.162 6.029 1.00 94.81 102 ASN A C 1
ATOM 776 O O . ASN A 1 102 ? -19.464 -3.183 6.766 1.00 94.81 102 ASN A O 1
ATOM 780 N N . ASP A 1 103 ? -20.105 -4.342 4.961 1.00 93.38 103 ASP A N 1
ATOM 781 C CA . ASP A 1 103 ? -21.230 -3.466 4.657 1.00 93.38 103 ASP A CA 1
ATOM 782 C C . ASP A 1 103 ? -22.274 -3.527 5.780 1.00 93.38 103 ASP A C 1
ATOM 784 O O . ASP A 1 103 ? -22.553 -4.588 6.341 1.00 93.38 103 ASP A O 1
ATOM 788 N N . GLY A 1 104 ? -22.816 -2.365 6.147 1.00 92.50 104 GLY A N 1
ATOM 789 C CA . GLY A 1 104 ? -23.783 -2.239 7.240 1.00 92.50 104 GLY A CA 1
ATOM 790 C C . GLY A 1 104 ? -23.208 -2.393 8.653 1.00 92.50 104 GLY A C 1
ATOM 791 O O . GLY A 1 104 ? -23.986 -2.408 9.600 1.00 92.50 104 GLY A O 1
ATOM 792 N N . ALA A 1 105 ? -21.886 -2.505 8.822 1.00 94.00 105 ALA A N 1
ATOM 793 C CA . ALA A 1 105 ? -21.286 -2.462 10.153 1.00 94.00 105 ALA A CA 1
ATOM 794 C C . ALA A 1 105 ? -21.502 -1.092 10.815 1.00 94.00 105 ALA A C 1
ATOM 796 O O . ALA A 1 105 ? -21.379 -0.054 10.157 1.00 94.00 105 ALA A O 1
ATOM 797 N N . ASP A 1 106 ? -21.769 -1.109 12.120 1.00 96.00 106 ASP A N 1
ATOM 798 C CA . ASP A 1 106 ? -21.876 0.103 12.927 1.00 96.00 106 ASP A CA 1
ATOM 799 C C . ASP A 1 106 ? -20.547 0.871 12.971 1.00 96.00 106 ASP A C 1
ATOM 801 O O . ASP A 1 106 ? -19.454 0.305 12.846 1.00 96.00 106 ASP A O 1
ATOM 805 N N . GLU A 1 107 ? -20.648 2.180 13.186 1.00 96.81 107 GLU A N 1
ATOM 806 C CA . GLU A 1 107 ? -19.491 3.034 13.422 1.00 96.81 107 GLU A CA 1
ATOM 807 C C . GLU A 1 107 ? -18.733 2.621 14.689 1.00 96.81 107 GLU A C 1
ATOM 809 O O . GLU A 1 107 ? -19.324 2.254 15.708 1.00 96.81 107 GLU A O 1
ATOM 814 N N . LEU A 1 108 ? -17.403 2.736 14.653 1.00 96.88 108 LEU A N 1
ATOM 815 C CA . LEU A 1 108 ? -16.586 2.496 15.834 1.00 96.88 108 LEU A CA 1
ATOM 816 C C . LEU A 1 108 ? -16.821 3.600 16.864 1.00 96.88 108 LEU A C 1
ATOM 818 O O . LEU A 1 108 ? -16.702 4.790 16.558 1.00 96.88 108 LEU A O 1
ATOM 822 N N . SER A 1 109 ? -17.062 3.203 18.111 1.00 97.69 109 SER A N 1
ATOM 823 C CA . SER A 1 109 ? -16.982 4.122 19.242 1.00 97.69 109 SER A CA 1
ATOM 824 C C . SER A 1 109 ? -15.526 4.507 19.526 1.00 97.69 109 SER A C 1
ATOM 826 O O . SER A 1 109 ? -14.585 3.790 19.168 1.00 97.69 109 SER A O 1
ATOM 828 N N . LEU A 1 110 ? -15.320 5.619 20.239 1.00 97.88 110 LEU A N 1
ATOM 829 C CA . LEU A 1 110 ? -13.982 6.045 20.660 1.00 97.88 110 LEU A CA 1
ATOM 830 C C . LEU A 1 110 ? -13.266 4.975 21.502 1.00 97.88 110 LEU A C 1
ATOM 832 O O . LEU A 1 110 ? -12.063 4.767 21.349 1.00 97.88 110 LEU A O 1
ATOM 836 N N . GLU A 1 111 ? -14.004 4.263 22.354 1.00 97.94 111 GLU A N 1
ATOM 837 C CA . GLU A 1 111 ? -13.471 3.172 23.174 1.00 97.94 111 GLU A CA 1
ATOM 838 C C . GLU A 1 111 ? -13.029 1.983 22.310 1.00 97.94 111 GLU A C 1
ATOM 840 O O . GLU A 1 111 ? -11.905 1.493 22.449 1.00 97.94 111 GLU A O 1
ATOM 845 N N . GLN A 1 112 ? -13.879 1.546 21.373 1.00 97.19 112 GLN A N 1
ATOM 846 C CA . GLN A 1 112 ? -13.555 0.453 20.453 1.00 97.19 112 GLN A CA 1
ATOM 847 C C . GLN A 1 112 ? -12.340 0.802 19.592 1.00 97.19 112 GLN A C 1
ATOM 849 O O . GLN A 1 112 ? -11.437 -0.020 19.425 1.00 97.19 112 GLN A O 1
ATOM 854 N N . PHE A 1 113 ? -12.290 2.034 19.089 1.00 97.25 113 PHE A N 1
ATOM 855 C CA . PHE A 1 113 ? -11.192 2.513 18.267 1.00 97.25 113 PHE A CA 1
ATOM 856 C C . PHE A 1 113 ? -9.874 2.615 19.048 1.00 97.25 113 PHE A C 1
ATOM 858 O O . PHE A 1 113 ? -8.835 2.163 18.566 1.00 97.25 113 PHE A O 1
ATOM 865 N N . THR A 1 114 ? -9.919 3.095 20.293 1.00 97.00 114 THR A N 1
ATOM 866 C CA . THR A 1 114 ? -8.756 3.103 21.198 1.00 97.00 114 THR A CA 1
ATOM 867 C C . THR A 1 114 ? -8.238 1.685 21.440 1.00 97.00 114 THR A C 1
ATOM 869 O O . THR A 1 114 ? -7.043 1.421 21.305 1.00 97.00 114 THR A O 1
ATOM 872 N N . ARG A 1 115 ? -9.138 0.727 21.693 1.00 97.12 115 ARG A N 1
ATOM 873 C CA . ARG A 1 115 ? -8.765 -0.682 21.874 1.00 97.12 115 ARG A CA 1
ATOM 874 C C . ARG A 1 115 ? -8.148 -1.292 20.614 1.00 97.12 115 ARG A C 1
ATOM 876 O O . ARG A 1 115 ? -7.175 -2.042 20.712 1.00 97.12 115 ARG A O 1
ATOM 883 N N . LEU A 1 116 ? -8.687 -0.985 19.433 1.00 96.00 116 LEU A N 1
ATOM 884 C CA . LEU A 1 116 ? -8.107 -1.410 18.155 1.00 96.00 116 LEU A CA 1
ATOM 885 C C . LEU A 1 116 ? -6.714 -0.813 17.945 1.00 96.00 116 LEU A C 1
ATOM 887 O O . LEU A 1 116 ? -5.815 -1.528 17.498 1.00 96.00 116 LEU A O 1
ATOM 891 N N . ARG A 1 117 ? -6.503 0.453 18.320 1.00 95.88 117 ARG A N 1
ATOM 892 C CA . ARG A 1 117 ? -5.185 1.095 18.272 1.00 95.88 117 ARG A CA 1
ATOM 893 C C . ARG A 1 117 ? -4.167 0.383 19.153 1.00 95.88 117 ARG A C 1
ATOM 895 O O . ARG A 1 117 ? -3.062 0.109 18.687 1.00 95.88 117 ARG A O 1
ATOM 902 N N . ASP A 1 118 ? -4.536 -0.001 20.367 1.00 96.12 118 ASP A N 1
ATOM 903 C CA . ASP A 1 118 ? -3.642 -0.752 21.255 1.00 96.12 118 ASP A CA 1
ATOM 904 C C . ASP A 1 118 ? -3.264 -2.125 20.688 1.00 96.12 118 ASP A C 1
ATOM 906 O O . ASP A 1 118 ? -2.110 -2.554 20.787 1.00 96.12 118 ASP A O 1
ATOM 910 N N . ILE A 1 119 ? -4.224 -2.810 20.060 1.00 96.75 119 ILE A N 1
ATOM 911 C CA . ILE A 1 119 ? -3.992 -4.080 19.364 1.00 96.75 119 ILE A CA 1
ATOM 912 C C . ILE A 1 119 ? -3.008 -3.873 18.205 1.00 96.75 119 ILE A C 1
ATOM 914 O O . ILE A 1 119 ? -1.999 -4.577 18.125 1.00 96.75 119 ILE A O 1
ATOM 918 N N . CYS A 1 120 ? -3.262 -2.881 17.353 1.00 97.06 120 CYS A N 1
ATOM 919 C CA . CYS A 1 120 ? -2.415 -2.529 16.216 1.00 97.06 120 CYS A CA 1
ATOM 920 C C . CYS A 1 120 ? -0.980 -2.188 16.650 1.00 97.06 120 CYS A C 1
ATOM 922 O O . CYS A 1 120 ? -0.017 -2.719 16.095 1.00 97.06 120 CYS A O 1
ATOM 924 N N . ASN A 1 121 ? -0.824 -1.387 17.707 1.00 95.12 121 ASN A N 1
ATOM 925 C CA . ASN A 1 121 ? 0.478 -1.030 18.272 1.00 95.12 121 ASN A CA 1
ATOM 926 C C . ASN A 1 121 ? 1.222 -2.258 18.818 1.00 95.12 121 ASN A C 1
ATOM 928 O O . ASN A 1 121 ? 2.431 -2.400 18.625 1.00 95.12 121 ASN A O 1
ATOM 932 N N . ARG A 1 122 ? 0.514 -3.165 19.502 1.00 96.00 122 ARG A N 1
ATOM 933 C CA . ARG A 1 122 ? 1.102 -4.396 20.050 1.00 96.00 122 ARG A CA 1
ATOM 934 C C . ARG A 1 122 ? 1.636 -5.304 18.947 1.00 96.00 122 ARG A C 1
ATOM 936 O O . ARG A 1 122 ? 2.769 -5.768 19.054 1.00 96.00 122 ARG A O 1
ATOM 943 N N . TYR A 1 123 ? 0.846 -5.547 17.903 1.00 95.56 123 TYR A N 1
ATOM 944 C CA . TYR A 1 123 ? 1.260 -6.410 16.796 1.00 95.56 123 TYR A CA 1
ATOM 945 C C . TYR A 1 123 ? 2.283 -5.740 15.877 1.00 95.56 123 TYR A C 1
ATOM 947 O O . TYR A 1 123 ? 3.175 -6.428 15.392 1.00 95.56 123 TYR A O 1
ATOM 955 N N . SER A 1 124 ? 2.246 -4.411 15.722 1.00 95.12 124 SER A N 1
ATOM 956 C CA . SER A 1 124 ? 3.303 -3.671 15.020 1.00 95.12 124 SER A CA 1
ATOM 957 C C . SER A 1 124 ? 4.675 -3.957 15.627 1.00 95.12 124 SER A C 1
ATOM 959 O O . SER A 1 124 ? 5.595 -4.333 14.909 1.00 95.12 124 SER A O 1
ATOM 961 N N . LYS A 1 125 ? 4.802 -3.877 16.961 1.00 93.50 125 LYS A N 1
ATOM 962 C CA . LYS A 1 125 ? 6.059 -4.190 17.665 1.00 93.50 125 LYS A CA 1
ATOM 963 C C . LYS A 1 125 ? 6.540 -5.615 17.391 1.00 93.50 125 LYS A C 1
ATOM 965 O O . LYS A 1 125 ? 7.730 -5.828 17.203 1.00 93.50 125 LYS A O 1
ATOM 970 N N . GLN A 1 126 ? 5.628 -6.588 17.352 1.00 92.81 126 GLN A N 1
ATOM 971 C CA . GLN A 1 126 ? 5.986 -7.975 17.038 1.00 92.81 126 GLN A CA 1
ATOM 972 C C . GLN A 1 126 ? 6.485 -8.119 15.598 1.00 92.81 126 GLN A C 1
ATOM 974 O O . GLN A 1 126 ? 7.502 -8.763 15.374 1.00 92.81 126 GLN A O 1
ATOM 979 N N . ILE A 1 127 ? 5.801 -7.497 14.634 1.00 91.88 127 ILE A N 1
ATOM 980 C CA . ILE A 1 127 ? 6.201 -7.515 13.223 1.00 91.88 127 ILE A CA 1
ATOM 981 C C . ILE A 1 127 ? 7.584 -6.890 13.052 1.00 91.88 127 ILE A C 1
ATOM 983 O O . ILE A 1 127 ? 8.445 -7.509 12.439 1.00 91.88 127 ILE A O 1
ATOM 987 N N . ILE A 1 128 ? 7.809 -5.711 13.633 1.00 90.50 128 ILE A N 1
ATOM 988 C CA . ILE A 1 128 ? 9.089 -4.994 13.555 1.00 90.50 128 ILE A CA 1
ATOM 989 C C . ILE A 1 128 ? 10.221 -5.814 14.189 1.00 90.50 128 ILE A C 1
ATOM 991 O O . ILE A 1 128 ? 11.311 -5.880 13.636 1.00 90.50 128 ILE A O 1
ATOM 995 N N . ASN A 1 129 ? 9.967 -6.481 15.318 1.00 87.62 129 ASN A N 1
ATOM 996 C CA . ASN A 1 129 ? 10.978 -7.312 15.974 1.00 87.62 129 ASN A CA 1
ATOM 997 C C . ASN A 1 129 ? 11.279 -8.613 15.204 1.00 87.62 129 ASN A C 1
ATOM 999 O O . ASN A 1 129 ? 12.407 -9.099 15.252 1.00 87.62 129 ASN A O 1
ATOM 1003 N N . ASN A 1 130 ? 10.282 -9.192 14.526 1.00 85.56 130 ASN A N 1
ATOM 1004 C CA . ASN A 1 130 ? 10.416 -10.469 13.816 1.00 85.56 130 ASN A CA 1
ATOM 1005 C C . ASN A 1 130 ? 10.988 -10.309 12.404 1.00 85.56 130 ASN A C 1
ATOM 1007 O O . ASN A 1 130 ? 11.758 -11.152 11.947 1.00 85.56 130 ASN A O 1
ATOM 1011 N N . ILE A 1 131 ? 10.611 -9.241 11.705 1.00 80.38 131 ILE A N 1
ATOM 1012 C CA . ILE A 1 131 ? 11.190 -8.869 10.418 1.00 80.38 131 ILE A CA 1
ATOM 1013 C C . ILE A 1 131 ? 12.518 -8.198 10.756 1.00 80.38 131 ILE A C 1
ATOM 1015 O O . ILE A 1 131 ? 12.572 -6.990 10.965 1.00 80.38 131 ILE A O 1
ATOM 1019 N N . SER A 1 132 ? 13.568 -9.013 10.925 1.00 57.28 132 SER A N 1
ATOM 1020 C CA . SER A 1 132 ? 14.916 -8.550 11.269 1.00 57.28 132 SER A CA 1
ATOM 1021 C C . SER A 1 132 ? 15.259 -7.313 10.443 1.00 57.28 132 SER A C 1
ATOM 1023 O O . SER A 1 132 ? 15.000 -7.297 9.242 1.00 57.28 132 SER A O 1
ATOM 1025 N N . THR A 1 133 ? 15.858 -6.297 11.064 1.00 56.06 133 THR A N 1
ATOM 1026 C CA . THR A 1 133 ? 16.126 -4.961 10.492 1.00 56.06 133 THR A CA 1
ATOM 1027 C C . THR A 1 133 ? 16.847 -4.950 9.131 1.00 56.06 133 THR A C 1
ATOM 1029 O O . THR A 1 133 ? 16.872 -3.914 8.472 1.00 56.06 133 THR A O 1
ATOM 1032 N N . ASN A 1 134 ? 17.366 -6.095 8.671 1.00 55.97 134 ASN A N 1
ATOM 1033 C CA . ASN A 1 134 ? 18.018 -6.272 7.372 1.00 55.97 134 ASN A CA 1
ATOM 1034 C C . ASN A 1 134 ? 17.197 -7.033 6.310 1.00 55.97 134 ASN A C 1
ATOM 1036 O O . ASN A 1 134 ? 17.521 -6.916 5.133 1.00 55.97 134 ASN A O 1
ATOM 1040 N N . ASN A 1 135 ? 16.120 -7.742 6.667 1.00 71.06 135 ASN A N 1
ATOM 1041 C CA . ASN A 1 135 ? 15.334 -8.552 5.727 1.00 71.06 135 ASN A CA 1
ATOM 1042 C C . ASN A 1 135 ? 13.898 -8.027 5.656 1.00 71.06 135 ASN A C 1
ATOM 1044 O O . ASN A 1 135 ? 12.990 -8.591 6.261 1.00 71.06 135 ASN A O 1
ATOM 1048 N N . GLY A 1 136 ? 13.693 -6.924 4.930 1.00 86.06 136 GLY A N 1
ATOM 1049 C CA . GLY A 1 136 ? 12.345 -6.480 4.570 1.00 86.06 136 GLY A CA 1
ATOM 1050 C C . GLY A 1 136 ? 11.610 -7.513 3.702 1.00 86.06 136 GLY A C 1
ATOM 1051 O O . GLY A 1 136 ? 12.094 -8.612 3.439 1.00 86.06 136 GLY A O 1
ATOM 1052 N N . ILE A 1 137 ? 10.431 -7.158 3.208 1.00 91.19 137 ILE A N 1
ATOM 1053 C CA . ILE A 1 137 ? 9.684 -7.996 2.269 1.00 91.19 137 ILE A CA 1
ATOM 1054 C C . ILE A 1 137 ? 10.314 -7.837 0.885 1.00 91.19 137 ILE A C 1
ATOM 1056 O O . ILE A 1 137 ? 10.247 -6.748 0.313 1.00 91.19 137 ILE A O 1
ATOM 1060 N N . LYS A 1 138 ? 10.935 -8.901 0.360 1.00 92.62 138 LYS A N 1
ATOM 1061 C CA . LYS A 1 138 ? 11.526 -8.899 -0.986 1.00 92.62 138 LYS A CA 1
ATOM 1062 C C . LYS A 1 138 ? 10.445 -8.621 -2.034 1.00 92.62 138 LYS A C 1
ATOM 1064 O O . LYS A 1 138 ? 9.378 -9.228 -2.008 1.00 92.62 138 LYS A O 1
ATOM 1069 N N . VAL A 1 139 ? 10.757 -7.718 -2.955 1.00 94.62 139 VAL A N 1
ATOM 1070 C CA . VAL A 1 139 ? 9.992 -7.424 -4.165 1.00 94.62 139 VAL A CA 1
ATOM 1071 C C . VAL A 1 139 ? 10.887 -7.776 -5.345 1.00 94.62 139 VAL A C 1
ATOM 1073 O O . VAL A 1 139 ? 11.887 -7.105 -5.595 1.00 94.62 139 VAL A O 1
ATOM 1076 N N . ASP A 1 140 ? 10.549 -8.863 -6.029 1.00 95.19 140 ASP A N 1
ATOM 1077 C CA . ASP A 1 140 ? 11.299 -9.419 -7.161 1.00 95.19 140 ASP A CA 1
ATOM 1078 C C . ASP A 1 140 ? 10.552 -9.307 -8.494 1.00 95.19 140 ASP A C 1
ATOM 1080 O O . ASP A 1 140 ? 11.087 -9.659 -9.540 1.00 95.19 140 ASP A O 1
ATOM 1084 N N . SER A 1 141 ? 9.312 -8.826 -8.464 1.00 97.06 141 SER A N 1
ATOM 1085 C CA . SER A 1 141 ? 8.445 -8.733 -9.628 1.00 97.06 141 SER A CA 1
ATOM 1086 C C . SER A 1 141 ? 7.369 -7.666 -9.427 1.00 97.06 141 SER A C 1
ATOM 1088 O O . SER A 1 141 ? 6.959 -7.362 -8.303 1.00 97.06 141 SER A O 1
ATOM 1090 N N . LEU A 1 142 ? 6.914 -7.085 -10.537 1.00 97.12 142 LEU A N 1
ATOM 1091 C CA . LEU A 1 142 ? 5.755 -6.199 -10.610 1.00 97.12 142 LEU A CA 1
ATOM 1092 C C . LEU A 1 142 ? 4.687 -6.852 -11.481 1.00 97.12 142 LEU A C 1
ATOM 1094 O O . LEU A 1 142 ? 4.992 -7.357 -12.555 1.00 97.12 142 LEU A O 1
ATOM 1098 N N . SER A 1 143 ? 3.428 -6.796 -11.057 1.00 96.12 143 SER A N 1
ATOM 1099 C CA . SER A 1 143 ? 2.308 -7.322 -11.839 1.00 96.12 143 SER A CA 1
ATOM 1100 C C . SER A 1 143 ? 1.466 -6.192 -12.412 1.00 96.12 143 SER A C 1
ATOM 1102 O O . SER A 1 143 ? 1.030 -5.296 -11.690 1.00 96.12 143 SER A O 1
ATOM 1104 N N . ILE A 1 144 ? 1.168 -6.280 -13.702 1.00 94.25 144 ILE A N 1
ATOM 1105 C CA . ILE A 1 144 ? 0.207 -5.424 -14.392 1.00 94.25 144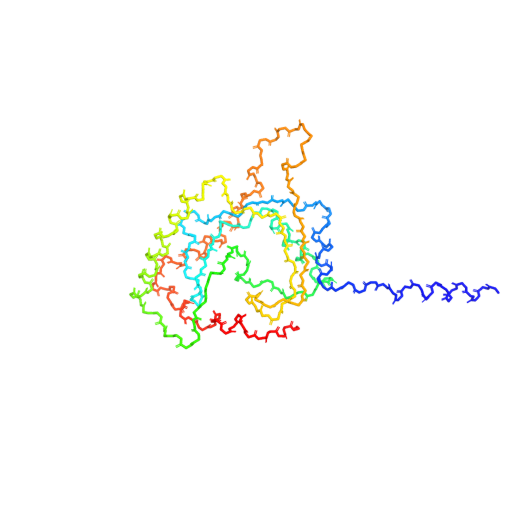 ILE A CA 1
ATOM 1106 C C . ILE A 1 144 ? -1.070 -6.236 -14.540 1.00 94.25 144 ILE A C 1
ATOM 1108 O O . ILE A 1 144 ? -1.062 -7.306 -15.152 1.00 94.25 144 ILE A O 1
ATOM 1112 N N . VAL A 1 145 ? -2.161 -5.750 -13.955 1.00 92.94 145 VAL A N 1
ATOM 1113 C CA . VAL A 1 145 ? -3.408 -6.507 -13.840 1.00 92.94 145 VAL A CA 1
ATOM 1114 C C . VAL A 1 145 ? -4.580 -5.760 -14.461 1.00 92.94 145 VAL A C 1
ATOM 1116 O O . VAL A 1 145 ? -4.827 -4.594 -14.166 1.00 92.94 145 VAL A O 1
ATOM 1119 N N . GLU A 1 146 ? -5.336 -6.468 -15.289 1.00 91.12 146 GLU A N 1
ATOM 1120 C CA . GLU A 1 146 ? -6.704 -6.120 -15.644 1.00 91.12 146 GLU A CA 1
ATOM 1121 C C . GLU A 1 146 ? -7.612 -6.957 -14.749 1.00 91.12 146 GLU A C 1
ATOM 1123 O O . GLU A 1 146 ? -7.553 -8.190 -14.768 1.00 91.12 146 GLU A O 1
ATOM 1128 N N . TYR A 1 147 ? -8.423 -6.300 -13.929 1.00 90.81 147 TYR A N 1
ATOM 1129 C CA . TYR A 1 147 ? -9.225 -6.958 -12.907 1.00 90.81 147 TYR A CA 1
ATOM 1130 C C . TYR A 1 147 ? -10.713 -6.703 -13.117 1.00 90.81 147 TYR A C 1
ATOM 1132 O O . TYR A 1 147 ? -11.121 -5.637 -13.570 1.00 90.81 147 TYR A O 1
ATOM 1140 N N . GLN A 1 148 ? -11.524 -7.688 -12.737 1.00 91.31 148 GLN A N 1
ATOM 1141 C CA . GLN A 1 148 ? -12.980 -7.551 -12.688 1.00 91.31 148 GLN A CA 1
ATOM 1142 C C . GLN A 1 148 ? -13.437 -7.040 -11.327 1.00 91.31 148 GLN A C 1
ATOM 1144 O O . GLN A 1 148 ? -14.550 -6.561 -11.201 1.00 91.31 148 GLN A O 1
ATOM 1149 N N . GLN A 1 149 ? -12.602 -7.164 -10.295 1.00 91.44 149 GLN A N 1
ATOM 1150 C CA . GLN A 1 149 ? -12.929 -6.784 -8.924 1.00 91.44 149 GLN A CA 1
ATOM 1151 C C . GLN A 1 149 ? -11.723 -6.104 -8.280 1.00 91.44 149 GLN A C 1
ATOM 1153 O O . GLN A 1 149 ? -10.592 -6.570 -8.427 1.00 91.44 149 GLN A O 1
ATOM 1158 N N . ARG A 1 150 ? -11.947 -4.999 -7.558 1.00 89.19 150 ARG A N 1
ATOM 1159 C CA . ARG A 1 150 ? -10.859 -4.184 -6.980 1.00 89.19 150 ARG A CA 1
ATOM 1160 C C . ARG A 1 150 ? -10.047 -4.931 -5.920 1.00 89.19 150 ARG A C 1
ATOM 1162 O O . ARG A 1 150 ? -8.908 -4.560 -5.665 1.00 89.19 150 ARG A O 1
ATOM 1169 N N . GLY A 1 151 ? -10.622 -5.970 -5.312 1.00 90.50 151 GLY A N 1
ATOM 1170 C CA . GLY A 1 151 ? -9.936 -6.876 -4.388 1.00 90.50 151 GLY A CA 1
ATOM 1171 C C . GLY A 1 151 ? -8.975 -7.860 -5.063 1.00 90.50 151 GLY A C 1
ATOM 1172 O O . GLY A 1 151 ? -8.320 -8.620 -4.363 1.00 90.50 151 GLY A O 1
ATOM 1173 N N . LEU A 1 152 ? -8.889 -7.863 -6.401 1.00 92.38 152 LEU A N 1
ATOM 1174 C CA . LEU A 1 152 ? -8.034 -8.750 -7.201 1.00 92.38 152 LEU A CA 1
ATOM 1175 C C . LEU A 1 152 ? -8.346 -10.255 -7.061 1.00 92.38 152 LEU A C 1
ATOM 1177 O O . LEU A 1 152 ? -7.592 -11.084 -7.562 1.00 92.38 152 LEU A O 1
ATOM 1181 N N . GLU A 1 153 ? -9.485 -10.614 -6.456 1.00 91.75 153 GLU A N 1
ATOM 1182 C CA . GLU A 1 153 ? -9.981 -11.999 -6.362 1.00 91.75 153 GLU A CA 1
ATOM 1183 C C . GLU A 1 153 ? -10.355 -12.572 -7.748 1.00 91.75 153 GLU A C 1
ATOM 1185 O O . GLU A 1 153 ? -10.274 -13.780 -7.969 1.00 91.75 153 GLU A O 1
ATOM 1190 N N . LYS A 1 154 ? -10.730 -11.702 -8.700 1.00 92.00 154 LYS A N 1
ATOM 1191 C CA . LYS A 1 154 ? -11.030 -12.049 -10.099 1.00 92.00 154 LYS A CA 1
ATOM 1192 C C . LYS A 1 154 ? -10.244 -11.171 -11.071 1.00 92.00 154 LYS A C 1
ATOM 1194 O O . LYS A 1 154 ? -10.481 -9.962 -11.168 1.00 92.00 154 LYS A O 1
ATOM 1199 N N . LEU A 1 155 ? -9.343 -11.800 -11.822 1.00 92.12 155 LEU A N 1
ATOM 1200 C CA . LEU A 1 155 ? -8.499 -11.157 -12.829 1.00 92.12 155 LEU A CA 1
ATOM 1201 C C . LEU A 1 155 ? -8.937 -11.554 -14.242 1.00 92.12 155 LEU A C 1
ATOM 1203 O O . LEU A 1 155 ? -9.259 -12.714 -14.487 1.00 92.12 155 LEU A O 1
ATOM 1207 N N . SER A 1 156 ? -8.906 -10.597 -15.168 1.00 91.81 156 SER A N 1
ATOM 1208 C CA . SER A 1 156 ? -9.088 -10.837 -16.605 1.00 91.81 156 SER A CA 1
ATOM 1209 C C . SER A 1 156 ? -7.753 -11.121 -17.295 1.00 91.81 156 SER A C 1
ATOM 1211 O O . SER A 1 156 ? -7.655 -12.052 -18.090 1.00 91.81 156 SER A O 1
ATOM 1213 N N . LYS A 1 157 ? -6.713 -10.340 -16.977 1.00 92.62 157 LYS A N 1
ATOM 1214 C CA . LYS A 1 157 ? -5.361 -10.480 -17.540 1.00 92.62 157 LYS A CA 1
ATOM 1215 C C . LYS A 1 157 ? -4.322 -10.079 -16.494 1.00 92.62 157 LYS A C 1
ATOM 1217 O O . LYS A 1 157 ? -4.560 -9.185 -15.683 1.00 92.62 157 LYS A O 1
ATOM 1222 N N . ARG A 1 158 ? -3.167 -10.744 -16.512 1.00 94.88 158 ARG A N 1
ATOM 1223 C CA . ARG A 1 158 ? -2.012 -10.443 -15.660 1.00 94.88 158 ARG A CA 1
ATOM 1224 C C . ARG A 1 158 ? -0.729 -10.616 -16.466 1.00 94.88 158 ARG A C 1
ATOM 1226 O O . ARG A 1 158 ? -0.580 -11.625 -17.148 1.00 94.88 158 ARG A O 1
ATOM 1233 N N . ILE A 1 159 ? 0.169 -9.642 -16.376 1.00 95.75 159 ILE A N 1
ATOM 1234 C CA . ILE A 1 159 ? 1.532 -9.712 -16.910 1.00 95.75 159 ILE A CA 1
ATOM 1235 C C . ILE A 1 159 ? 2.485 -9.449 -15.749 1.00 95.75 159 ILE A C 1
ATOM 1237 O O . ILE A 1 159 ? 2.349 -8.429 -15.077 1.00 95.75 159 ILE A O 1
ATOM 1241 N N . ASP A 1 160 ? 3.421 -10.363 -15.514 1.00 96.88 160 ASP A N 1
ATOM 1242 C CA . ASP A 1 160 ? 4.450 -10.212 -14.489 1.00 96.88 160 ASP A CA 1
ATOM 1243 C C . ASP A 1 160 ? 5.757 -9.743 -15.137 1.00 96.88 160 ASP A C 1
ATOM 1245 O O . ASP A 1 160 ? 6.249 -10.357 -16.084 1.00 96.88 160 ASP A O 1
ATOM 1249 N N . VAL A 1 161 ? 6.309 -8.648 -14.622 1.00 96.44 161 VAL A N 1
ATOM 1250 C CA . VAL A 1 161 ? 7.585 -8.059 -15.030 1.00 96.44 161 VAL A CA 1
ATOM 1251 C C . VAL A 1 161 ? 8.607 -8.368 -13.934 1.00 96.44 161 VAL A C 1
ATOM 1253 O O . VAL A 1 161 ? 8.479 -7.827 -12.830 1.00 96.44 161 VAL A O 1
ATOM 1256 N N . PRO A 1 162 ? 9.590 -9.252 -14.181 1.00 96.56 162 PRO A N 1
ATOM 1257 C CA . PRO A 1 162 ? 10.620 -9.552 -13.196 1.00 96.56 162 PRO A CA 1
ATOM 1258 C C . PRO A 1 162 ? 11.513 -8.329 -12.967 1.00 96.56 162 PRO A C 1
ATOM 1260 O O . PRO A 1 162 ? 11.802 -7.571 -13.893 1.00 96.56 162 PRO A O 1
ATOM 1263 N N . LEU A 1 163 ? 11.950 -8.150 -11.725 1.00 95.31 163 LEU A N 1
ATOM 1264 C CA . LEU A 1 163 ? 12.918 -7.135 -11.333 1.00 95.31 163 LEU A CA 1
ATOM 1265 C C . LEU A 1 163 ? 14.322 -7.738 -11.304 1.00 95.31 163 LEU A C 1
ATOM 1267 O O . LEU A 1 163 ? 14.516 -8.896 -10.929 1.00 95.31 163 LEU A O 1
ATOM 1271 N N . ASP A 1 164 ? 15.313 -6.937 -11.675 1.00 93.12 164 ASP A N 1
ATOM 1272 C CA . ASP A 1 164 ? 16.700 -7.382 -11.755 1.00 93.12 164 ASP A CA 1
ATOM 1273 C C . ASP A 1 164 ? 17.281 -7.574 -10.354 1.00 93.12 164 ASP A C 1
ATOM 1275 O O . ASP A 1 164 ? 17.429 -6.614 -9.599 1.00 93.12 164 ASP A O 1
ATOM 1279 N N . ASP A 1 165 ? 17.643 -8.807 -10.001 1.00 86.44 165 ASP A N 1
ATOM 1280 C CA . ASP A 1 165 ? 18.289 -9.088 -8.721 1.00 86.44 165 ASP A CA 1
ATOM 1281 C C . ASP A 1 165 ? 19.780 -8.699 -8.790 1.00 86.44 165 ASP A C 1
ATOM 1283 O O . ASP A 1 165 ? 20.555 -9.383 -9.474 1.00 86.44 165 ASP A O 1
ATOM 1287 N N . PRO A 1 166 ? 20.220 -7.632 -8.091 1.00 71.12 166 PRO A N 1
ATOM 1288 C CA . PRO A 1 166 ? 21.606 -7.174 -8.154 1.00 71.12 166 PRO A CA 1
ATOM 1289 C C . PRO A 1 166 ? 22.598 -8.239 -7.666 1.00 71.12 166 PRO A C 1
ATOM 1291 O O . PRO A 1 166 ? 23.745 -8.250 -8.102 1.00 71.12 166 PRO A O 1
ATOM 1294 N N . THR A 1 167 ? 22.159 -9.189 -6.832 1.00 68.56 167 THR A N 1
ATOM 1295 C CA . THR A 1 167 ? 23.023 -10.254 -6.296 1.00 68.56 167 THR A CA 1
ATOM 1296 C C . THR A 1 167 ? 23.384 -11.327 -7.325 1.00 68.56 167 THR A C 1
ATOM 1298 O O . THR A 1 167 ? 24.361 -12.053 -7.150 1.00 68.56 167 THR A O 1
ATOM 1301 N N . THR A 1 168 ? 22.631 -11.420 -8.425 1.00 61.97 168 THR A N 1
ATOM 1302 C CA . THR A 1 168 ? 22.857 -12.428 -9.474 1.00 61.97 168 THR A CA 1
ATOM 1303 C C . THR A 1 168 ? 23.895 -12.001 -10.513 1.00 61.97 168 THR A C 1
ATOM 1305 O O . THR A 1 168 ? 24.429 -12.847 -11.230 1.00 61.97 168 THR A O 1
ATOM 1308 N N . LYS A 1 169 ? 24.250 -10.710 -10.568 1.00 58.12 169 LYS A N 1
ATOM 1309 C CA . LYS A 1 169 ? 25.281 -10.167 -11.467 1.00 58.12 169 LYS A CA 1
ATOM 1310 C C . LYS A 1 169 ? 26.623 -10.056 -10.740 1.00 58.12 169 LYS A C 1
ATOM 1312 O O . LYS A 1 169 ? 27.171 -8.974 -10.573 1.00 58.12 169 LYS A O 1
ATOM 1317 N N . SER A 1 170 ? 27.158 -11.192 -10.291 1.00 47.56 170 SER A N 1
ATOM 1318 C CA . SER A 1 170 ? 28.516 -11.251 -9.744 1.00 47.56 170 SER A CA 1
ATOM 1319 C C . SER A 1 170 ? 29.544 -11.235 -10.880 1.00 47.56 170 SER A C 1
ATOM 1321 O O . SER A 1 170 ? 29.908 -12.267 -11.442 1.00 47.56 170 SER A O 1
ATOM 1323 N N . CYS A 1 171 ? 30.019 -10.039 -11.212 1.00 41.84 171 CYS A N 1
ATOM 1324 C CA . CYS A 1 171 ? 31.354 -9.833 -11.757 1.00 41.84 171 CYS A CA 1
ATOM 1325 C C . CYS A 1 171 ? 32.066 -8.782 -10.892 1.00 41.84 171 CYS A C 1
ATOM 1327 O O . CYS A 1 171 ? 31.983 -7.593 -11.147 1.00 41.84 171 CYS A O 1
ATOM 1329 N N . ASN A 1 172 ? 32.733 -9.272 -9.844 1.00 46.53 172 ASN A N 1
ATOM 1330 C CA . ASN A 1 172 ? 33.958 -8.744 -9.228 1.00 46.53 172 ASN A CA 1
ATOM 1331 C C . ASN A 1 172 ? 34.080 -7.298 -8.712 1.00 46.53 172 ASN A C 1
ATOM 1333 O O . ASN A 1 172 ? 35.192 -6.960 -8.324 1.00 46.53 172 ASN A O 1
ATOM 1337 N N . ASP A 1 173 ? 33.023 -6.504 -8.567 1.00 45.25 173 ASP A N 1
ATOM 1338 C CA . ASP A 1 173 ? 33.131 -5.229 -7.840 1.00 45.25 173 ASP A CA 1
ATOM 1339 C C . ASP A 1 173 ? 32.266 -5.247 -6.572 1.00 45.25 173 ASP A C 1
ATOM 1341 O O . ASP A 1 173 ? 31.038 -5.323 -6.605 1.00 45.25 173 ASP A O 1
ATOM 1345 N N . VAL A 1 174 ? 32.947 -5.273 -5.424 1.00 44.59 174 VAL A N 1
ATOM 1346 C CA . VAL A 1 174 ? 32.353 -5.249 -4.084 1.00 44.59 174 VAL A CA 1
ATOM 1347 C C . VAL A 1 174 ? 32.002 -3.801 -3.754 1.00 44.59 174 VAL A C 1
ATOM 1349 O O . VAL A 1 174 ? 32.734 -3.133 -3.032 1.00 44.59 174 VAL A O 1
ATOM 1352 N N . ASP A 1 175 ? 30.891 -3.308 -4.294 1.00 45.31 175 ASP A N 1
ATOM 1353 C CA . ASP A 1 175 ? 30.292 -2.072 -3.797 1.00 45.31 175 ASP A CA 1
ATOM 1354 C C . ASP A 1 175 ? 29.455 -2.400 -2.550 1.00 45.31 175 ASP A C 1
ATOM 1356 O O . ASP A 1 175 ? 28.422 -3.072 -2.608 1.00 45.31 175 ASP A O 1
ATOM 1360 N N . GLU A 1 176 ? 29.922 -1.915 -1.397 1.00 48.19 176 GLU A N 1
ATOM 1361 C CA . GLU A 1 176 ? 29.331 -2.044 -0.053 1.00 48.19 176 GLU A CA 1
ATOM 1362 C C . GLU A 1 176 ? 27.901 -1.466 0.091 1.00 48.19 176 GLU A C 1
ATOM 1364 O O . GLU A 1 176 ? 27.336 -1.481 1.184 1.00 48.19 176 GLU A O 1
ATOM 1369 N N . ASP A 1 177 ? 27.265 -0.999 -0.988 1.00 49.59 177 ASP A N 1
ATOM 1370 C CA . ASP A 1 177 ? 26.039 -0.191 -0.939 1.00 49.59 177 ASP A CA 1
ATOM 1371 C C . ASP A 1 177 ? 24.773 -0.893 -1.474 1.00 49.59 177 ASP A C 1
ATOM 1373 O O . ASP A 1 177 ? 23.813 -0.272 -1.927 1.00 49.59 177 ASP A O 1
ATOM 1377 N N . SER A 1 178 ? 24.688 -2.223 -1.371 1.00 51.44 178 SER A N 1
ATOM 1378 C CA . SER A 1 178 ? 23.439 -2.952 -1.690 1.00 51.44 178 SER A CA 1
ATOM 1379 C C . SER A 1 178 ? 22.252 -2.575 -0.772 1.00 51.44 178 SER A C 1
ATOM 1381 O O . SER A 1 178 ? 21.100 -2.896 -1.074 1.00 51.44 178 SER A O 1
ATOM 1383 N N . SER A 1 179 ? 22.509 -1.867 0.339 1.00 54.88 179 SER A N 1
ATOM 1384 C CA . SER A 1 179 ? 21.493 -1.314 1.253 1.00 54.88 179 SER A CA 1
ATOM 1385 C C . SER A 1 179 ? 20.784 -0.066 0.697 1.00 54.88 179 SER A C 1
ATOM 1387 O O . SER A 1 179 ? 19.628 0.199 1.055 1.00 54.88 179 SER A O 1
ATOM 1389 N N . SER A 1 180 ? 21.436 0.678 -0.205 1.00 66.81 180 SER A N 1
ATOM 1390 C CA . SER A 1 180 ? 20.911 1.918 -0.793 1.00 66.81 180 SER A CA 1
ATOM 1391 C C . SER A 1 180 ? 19.609 1.689 -1.574 1.00 66.81 180 SER A C 1
ATOM 1393 O O . SER A 1 180 ? 18.619 2.390 -1.359 1.00 66.81 180 SER A O 1
ATOM 1395 N N . ASN A 1 181 ? 19.522 0.612 -2.362 1.00 80.50 181 ASN A N 1
ATOM 1396 C CA . ASN A 1 181 ? 18.366 0.354 -3.236 1.00 80.50 181 ASN A CA 1
ATOM 1397 C C . ASN A 1 181 ? 17.053 0.028 -2.500 1.00 80.50 181 ASN A C 1
ATOM 1399 O O . ASN A 1 181 ? 15.990 0.024 -3.117 1.00 80.50 181 ASN A O 1
ATOM 1403 N N . SER A 1 182 ? 17.103 -0.278 -1.200 1.00 88.50 182 SER A N 1
ATOM 1404 C CA . SER A 1 182 ? 15.912 -0.602 -0.396 1.00 88.50 182 SER A CA 1
ATOM 1405 C C . SER A 1 182 ? 15.549 0.481 0.621 1.00 88.50 182 SER A C 1
ATOM 1407 O O . SER A 1 182 ? 14.565 0.330 1.343 1.00 88.50 182 SER A O 1
ATOM 1409 N N . THR A 1 183 ? 16.332 1.558 0.704 1.00 92.12 183 THR A N 1
ATOM 1410 C CA . THR A 1 183 ? 16.104 2.641 1.664 1.00 92.12 183 THR A CA 1
ATOM 1411 C C . THR A 1 183 ? 15.334 3.770 0.974 1.00 92.12 183 THR A C 1
ATOM 1413 O O . THR A 1 183 ? 15.853 4.350 0.021 1.00 92.12 183 THR A O 1
ATOM 1416 N N . PRO A 1 184 ? 14.087 4.073 1.388 1.00 95.06 184 PRO A N 1
ATOM 1417 C CA . PRO A 1 184 ? 13.312 5.154 0.785 1.00 95.06 184 PRO A CA 1
ATOM 1418 C C . PRO A 1 184 ? 13.979 6.517 1.004 1.00 95.06 184 PRO A C 1
ATOM 1420 O O . PRO A 1 184 ? 14.667 6.721 2.006 1.00 95.06 184 PRO A O 1
ATOM 1423 N N . SER A 1 185 ? 13.739 7.471 0.103 1.00 96.00 185 SER A N 1
ATOM 1424 C CA . SER A 1 185 ? 14.198 8.851 0.298 1.00 96.00 185 SER A CA 1
ATOM 1425 C C . SER A 1 185 ? 13.497 9.512 1.492 1.00 96.00 185 SER A C 1
ATOM 1427 O O . SER A 1 185 ? 12.423 9.080 1.917 1.00 96.00 185 SER A O 1
ATOM 1429 N N . GLU A 1 186 ? 14.065 10.606 2.002 1.00 96.62 186 GLU A N 1
ATOM 1430 C CA . GLU A 1 186 ? 13.427 11.407 3.057 1.00 96.62 186 GLU A CA 1
ATOM 1431 C C . GLU A 1 186 ? 12.039 11.917 2.643 1.00 96.62 186 GLU A C 1
ATOM 1433 O O . GLU A 1 186 ? 11.140 12.011 3.475 1.00 96.62 186 GLU A O 1
ATOM 1438 N N . GLU A 1 187 ? 11.832 12.207 1.354 1.00 97.12 187 GLU A N 1
ATOM 1439 C CA . GLU A 1 187 ? 10.530 12.629 0.833 1.00 97.12 187 GLU A CA 1
ATOM 1440 C C . GLU A 1 187 ? 9.486 11.506 0.940 1.00 97.12 187 GLU A C 1
ATOM 1442 O O . GLU A 1 187 ? 8.374 11.734 1.423 1.00 97.12 187 GLU A O 1
ATOM 1447 N N . GLU A 1 188 ? 9.847 10.284 0.533 1.00 97.25 188 GLU A N 1
ATOM 1448 C CA . GLU A 1 188 ? 8.964 9.118 0.634 1.00 97.25 188 GLU A CA 1
ATOM 1449 C C . GLU A 1 188 ? 8.637 8.797 2.098 1.00 97.25 188 GLU A C 1
ATOM 1451 O O . GLU A 1 188 ? 7.468 8.583 2.433 1.00 97.25 188 GLU A O 1
ATOM 1456 N N . GLN A 1 189 ? 9.640 8.853 2.980 1.00 97.06 189 GLN A N 1
ATOM 1457 C CA . GLN A 1 189 ? 9.454 8.679 4.423 1.00 97.06 189 GLN A CA 1
ATOM 1458 C C . GLN A 1 189 ? 8.552 9.768 5.008 1.00 97.06 189 GLN A C 1
ATOM 1460 O O . GLN A 1 189 ? 7.617 9.477 5.752 1.00 97.06 189 GLN A O 1
ATOM 1465 N N . SER A 1 190 ? 8.782 11.035 4.657 1.00 97.06 190 SER A N 1
ATOM 1466 C CA . SER A 1 190 ? 7.970 12.169 5.112 1.00 97.06 190 SER A CA 1
ATOM 1467 C C . SER A 1 190 ? 6.507 12.019 4.691 1.00 97.06 190 SER A C 1
ATOM 1469 O O . SER A 1 190 ? 5.593 12.252 5.488 1.00 97.06 190 SER A O 1
ATOM 1471 N N . ARG A 1 191 ? 6.262 11.528 3.469 1.00 96.19 191 ARG A N 1
ATOM 1472 C CA . ARG A 1 191 ? 4.906 11.262 2.984 1.00 96.19 191 ARG A CA 1
ATOM 1473 C C . ARG A 1 191 ? 4.193 10.221 3.842 1.00 96.19 191 ARG A C 1
ATOM 1475 O O . ARG A 1 191 ? 3.055 10.463 4.245 1.00 96.19 191 ARG A O 1
ATOM 1482 N N . VAL A 1 192 ? 4.846 9.104 4.166 1.00 96.44 192 VAL A N 1
ATOM 1483 C CA . VAL A 1 192 ? 4.270 8.077 5.052 1.00 96.44 192 VAL A CA 1
ATOM 1484 C C . VAL A 1 192 ? 4.067 8.629 6.463 1.00 96.44 192 VAL A C 1
ATOM 1486 O O . VAL A 1 192 ? 2.972 8.510 7.016 1.00 96.44 192 VAL A O 1
ATOM 1489 N N . ASN A 1 193 ? 5.081 9.297 7.016 1.00 96.25 193 ASN A N 1
ATOM 1490 C CA . ASN A 1 193 ? 5.040 9.898 8.347 1.00 96.25 193 ASN A CA 1
ATOM 1491 C C . ASN A 1 193 ? 3.879 10.882 8.500 1.00 96.25 193 ASN A C 1
ATOM 1493 O O . ASN A 1 193 ? 3.238 10.901 9.548 1.00 96.25 193 ASN A O 1
ATOM 1497 N N . SER A 1 194 ? 3.553 11.652 7.456 1.00 94.94 194 SER A N 1
ATOM 1498 C CA . SER A 1 194 ? 2.406 12.563 7.481 1.00 94.94 194 SER A CA 1
ATOM 1499 C C . SER A 1 194 ? 1.092 11.817 7.753 1.00 94.94 194 SER A C 1
ATOM 1501 O O . SER A 1 194 ? 0.353 12.202 8.657 1.00 94.94 194 SER A O 1
ATOM 1503 N N . VAL A 1 195 ? 0.860 10.683 7.081 1.00 93.50 195 VAL A N 1
ATOM 1504 C CA . VAL A 1 195 ? -0.338 9.845 7.255 1.00 93.50 195 VAL A CA 1
ATOM 1505 C C . VAL A 1 195 ? -0.348 9.169 8.628 1.00 93.50 195 VAL A C 1
ATOM 1507 O O . VAL A 1 195 ? -1.379 9.153 9.300 1.00 93.50 195 VAL A O 1
ATOM 1510 N N . ILE A 1 196 ? 0.797 8.637 9.069 1.00 93.94 196 ILE A N 1
ATOM 1511 C CA . ILE A 1 196 ? 0.936 8.001 10.389 1.00 93.94 196 ILE A CA 1
ATOM 1512 C C . ILE A 1 196 ? 0.766 9.022 11.519 1.00 93.94 196 ILE A C 1
ATOM 1514 O O . ILE A 1 196 ? 0.248 8.685 12.578 1.00 93.94 196 ILE A O 1
ATOM 1518 N N . SER A 1 197 ? 1.162 10.279 11.324 1.00 94.62 197 SER A N 1
ATOM 1519 C CA . SER A 1 197 ? 1.021 11.305 12.359 1.00 94.62 197 SER A CA 1
ATOM 1520 C C . SER A 1 197 ? -0.444 11.592 12.697 1.00 94.62 197 SER A C 1
ATOM 1522 O O . SER A 1 197 ? -0.766 11.801 13.867 1.00 94.62 197 SER A O 1
ATOM 1524 N N . GLU A 1 198 ? -1.343 11.505 11.709 1.00 93.81 198 GLU A N 1
ATOM 1525 C CA . GLU A 1 198 ? -2.778 11.701 11.918 1.00 93.81 198 GLU A CA 1
ATOM 1526 C C . GLU A 1 198 ? -3.368 10.642 12.862 1.00 93.81 198 GLU A C 1
ATOM 1528 O O . GLU A 1 198 ? -4.252 10.945 13.657 1.00 93.81 198 GLU A O 1
ATOM 1533 N N . TRP A 1 199 ? -2.840 9.413 12.817 1.00 91.12 199 TRP A N 1
ATOM 1534 C CA . TRP A 1 199 ? -3.246 8.290 13.669 1.00 91.12 199 TRP A CA 1
ATOM 1535 C C . TRP A 1 199 ? -3.007 8.543 15.16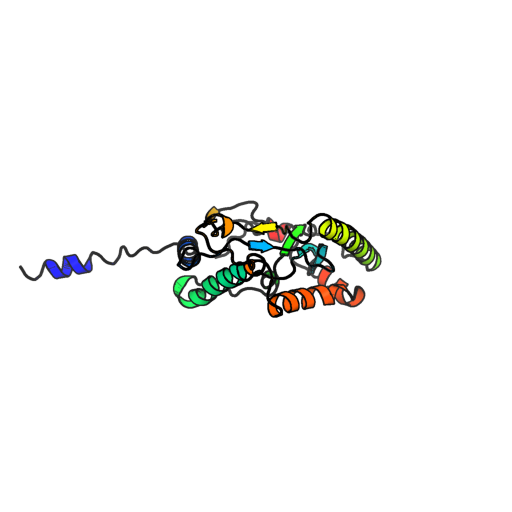6 1.00 91.12 199 TRP A C 1
ATOM 1537 O O . TRP A 1 199 ? -3.569 7.854 16.025 1.00 91.12 199 TRP A O 1
ATOM 1547 N N . ASN A 1 200 ? -2.157 9.516 15.509 1.00 90.69 200 ASN A N 1
ATOM 1548 C CA . ASN A 1 200 ? -1.813 9.780 16.899 1.00 90.69 200 ASN A CA 1
ATOM 1549 C C . ASN A 1 200 ? -2.923 10.494 17.672 1.00 90.69 200 ASN A C 1
ATOM 1551 O O . ASN A 1 200 ? -3.070 10.232 18.872 1.00 90.69 200 ASN A O 1
ATOM 1555 N N . ASP A 1 201 ? -3.720 11.320 16.991 1.00 94.88 201 ASP A N 1
ATOM 1556 C CA . ASP A 1 201 ? -4.893 11.982 17.554 1.00 94.88 201 ASP A CA 1
ATOM 1557 C C . ASP A 1 201 ? -6.142 11.127 17.312 1.00 94.88 201 ASP A C 1
ATOM 1559 O O . ASP A 1 201 ? -6.822 11.225 16.291 1.00 94.88 201 ASP A O 1
ATOM 1563 N N . VAL A 1 202 ? -6.446 10.260 18.280 1.00 93.94 202 VAL A N 1
ATOM 1564 C CA . VAL A 1 202 ? -7.563 9.306 18.194 1.00 93.94 202 VAL A CA 1
ATOM 1565 C C . VAL A 1 202 ? -8.893 10.018 17.951 1.00 93.94 202 VAL A C 1
ATOM 1567 O O . VAL A 1 202 ? -9.726 9.528 17.190 1.00 93.94 202 VAL A O 1
ATOM 1570 N N . GLN A 1 203 ? -9.097 11.169 18.591 1.00 96.19 203 GLN A N 1
ATOM 1571 C CA . GLN A 1 203 ? -10.371 11.870 18.556 1.00 96.19 203 GLN A CA 1
ATOM 1572 C C . GLN A 1 203 ? -10.568 12.591 17.222 1.00 96.19 203 GLN A C 1
ATOM 1574 O O . GLN A 1 203 ? -11.657 12.521 16.652 1.00 96.19 203 GLN A O 1
ATOM 1579 N N . ALA A 1 204 ? -9.518 13.221 16.689 1.00 96.62 204 ALA A N 1
ATOM 1580 C CA . ALA A 1 204 ? -9.569 13.858 15.375 1.00 96.62 204 ALA A CA 1
ATOM 1581 C C . ALA A 1 204 ? -9.568 12.844 14.218 1.00 96.62 204 ALA A C 1
ATOM 1583 O O . ALA A 1 204 ? -10.113 13.129 13.148 1.00 96.62 204 ALA A O 1
ATOM 1584 N N . TYR A 1 205 ? -8.970 11.664 14.409 1.00 96.94 205 TYR A N 1
ATOM 1585 C CA . TYR A 1 205 ? -8.850 10.654 13.358 1.00 96.94 205 TYR A CA 1
ATOM 1586 C C . TYR A 1 205 ? -10.090 9.769 13.210 1.00 96.94 205 TYR A C 1
ATOM 1588 O O . TYR A 1 205 ? -10.420 9.363 12.093 1.00 96.94 205 TYR A O 1
ATOM 1596 N N . LEU A 1 206 ? -10.809 9.492 14.304 1.00 97.62 206 LEU A N 1
ATOM 1597 C CA . LEU A 1 206 ? -11.975 8.601 14.306 1.00 97.62 206 LEU A CA 1
ATOM 1598 C C . LEU A 1 206 ? -13.031 8.941 13.230 1.00 97.62 206 LEU A C 1
ATOM 1600 O O . LEU A 1 206 ? -13.462 8.018 12.536 1.00 97.62 206 LEU A O 1
ATOM 1604 N N . PRO A 1 207 ? -13.405 10.215 12.982 1.00 97.56 207 PRO A N 1
ATOM 1605 C CA . PRO A 1 207 ? -14.335 10.544 11.901 1.00 97.56 207 PRO A CA 1
ATOM 1606 C C . PRO A 1 207 ? -13.864 10.076 10.515 1.00 97.56 207 PRO A C 1
ATOM 1608 O O . PRO A 1 207 ? -14.681 9.652 9.703 1.00 97.56 207 PRO A O 1
ATOM 1611 N N . LYS A 1 208 ? -12.551 10.092 10.238 1.00 96.25 208 LYS A N 1
ATOM 1612 C CA . LYS A 1 208 ? -11.990 9.606 8.963 1.00 96.25 208 LYS A CA 1
ATOM 1613 C C . LYS A 1 208 ? -12.057 8.084 8.848 1.00 96.25 208 LYS A C 1
ATOM 1615 O O . LYS A 1 208 ? -12.172 7.554 7.748 1.00 96.25 208 LYS A O 1
ATOM 1620 N N . VAL A 1 209 ? -11.968 7.377 9.973 1.00 96.31 209 VAL A N 1
ATOM 1621 C CA . VAL A 1 209 ? -12.098 5.914 10.040 1.00 96.31 209 VAL A CA 1
ATOM 1622 C C . VAL A 1 209 ? -13.548 5.489 9.819 1.00 96.31 209 VAL A C 1
ATOM 1624 O O . VAL A 1 209 ? -13.803 4.550 9.067 1.00 96.31 209 VAL A O 1
ATOM 1627 N N . ASN A 1 210 ? -14.495 6.201 10.431 1.00 96.94 210 ASN A N 1
ATOM 1628 C CA . ASN A 1 210 ? -15.923 5.913 10.297 1.00 96.94 210 ASN A CA 1
ATOM 1629 C C . ASN A 1 210 ? -16.525 6.415 8.978 1.00 96.94 210 ASN A C 1
ATOM 1631 O O . ASN A 1 210 ? -17.608 5.961 8.610 1.00 96.94 210 ASN A O 1
ATOM 1635 N N . ALA A 1 211 ? -15.819 7.286 8.248 1.00 95.25 211 ALA A N 1
ATOM 1636 C CA . ALA A 1 211 ? -16.261 7.798 6.959 1.00 95.25 211 ALA A CA 1
ATOM 1637 C C . ALA A 1 211 ? -16.696 6.667 5.999 1.00 95.25 211 ALA A C 1
ATOM 1639 O O . ALA A 1 211 ? -16.093 5.586 5.973 1.00 95.25 211 ALA A O 1
ATOM 1640 N N . PRO A 1 212 ? -17.758 6.894 5.207 1.00 91.69 212 PRO A N 1
ATOM 1641 C CA . PRO A 1 212 ? -18.257 5.894 4.280 1.00 91.69 212 PRO A CA 1
ATOM 1642 C C . PRO A 1 212 ? -17.276 5.659 3.125 1.00 91.69 212 PRO A C 1
ATOM 1644 O O . PRO A 1 212 ? -16.565 6.561 2.684 1.00 91.69 212 PRO A O 1
ATOM 1647 N N . GLY A 1 213 ? -17.303 4.444 2.579 1.00 89.88 213 GLY A N 1
ATOM 1648 C CA . GLY A 1 213 ? -16.470 4.027 1.451 1.00 89.88 213 GLY A CA 1
ATOM 1649 C C . GLY A 1 213 ? -15.599 2.827 1.800 1.00 89.88 213 GLY A C 1
ATOM 1650 O O . GLY A 1 213 ? -15.569 2.389 2.945 1.00 89.88 213 GLY A O 1
ATOM 1651 N N . SER A 1 214 ? -14.919 2.270 0.795 1.00 88.56 214 SER A N 1
ATOM 1652 C CA . SER A 1 214 ? -13.953 1.167 0.950 1.00 88.56 214 SER A CA 1
ATOM 1653 C C . SER A 1 214 ? -14.434 0.021 1.860 1.00 88.56 214 SER A C 1
ATOM 1655 O O . SER A 1 214 ? -13.653 -0.550 2.617 1.00 88.56 214 SER A O 1
ATOM 1657 N N . ARG A 1 215 ? -15.731 -0.299 1.818 1.00 92.94 215 ARG A N 1
ATOM 1658 C CA . ARG A 1 215 ? -16.305 -1.466 2.500 1.00 92.94 215 ARG A CA 1
ATOM 1659 C C . ARG A 1 215 ? -16.092 -2.715 1.648 1.00 92.94 215 ARG A C 1
ATOM 1661 O O . ARG A 1 215 ? -15.700 -2.602 0.484 1.00 92.94 215 ARG A O 1
ATOM 1668 N N . ILE A 1 216 ? -16.313 -3.900 2.211 1.00 92.56 216 ILE A N 1
ATOM 1669 C CA . ILE A 1 216 ? -16.007 -5.164 1.525 1.00 92.56 216 ILE A CA 1
ATOM 1670 C C . ILE A 1 216 ? -16.699 -5.284 0.155 1.00 92.56 216 ILE A C 1
ATOM 1672 O O . ILE A 1 216 ? -16.051 -5.711 -0.805 1.00 92.56 216 ILE A O 1
ATOM 1676 N N . GLU A 1 217 ? -17.943 -4.813 0.003 1.00 91.88 217 GLU A N 1
ATOM 1677 C CA . GLU A 1 217 ? -18.634 -4.775 -1.292 1.00 91.88 217 GLU A CA 1
ATOM 1678 C C . GLU A 1 217 ? -17.876 -3.946 -2.339 1.00 91.88 217 GLU A C 1
ATOM 1680 O O . GLU A 1 217 ? -17.735 -4.388 -3.476 1.00 91.88 217 GLU A O 1
ATOM 1685 N N . SER A 1 218 ? -17.261 -2.815 -1.966 1.00 89.75 218 SER A N 1
ATOM 1686 C CA . SER A 1 218 ? -16.466 -1.991 -2.898 1.00 89.75 218 SER A CA 1
ATOM 1687 C C . SER A 1 218 ? -15.292 -2.751 -3.528 1.00 89.75 218 SER A C 1
ATOM 1689 O O . SER A 1 218 ? -14.822 -2.371 -4.602 1.00 89.75 218 SER A O 1
ATOM 1691 N N . TYR A 1 219 ? -14.798 -3.801 -2.867 1.00 89.94 219 TYR A N 1
ATOM 1692 C CA . TYR A 1 219 ? -13.709 -4.639 -3.367 1.00 89.94 219 TYR A CA 1
ATOM 1693 C C . TYR A 1 219 ? -14.194 -5.849 -4.168 1.00 89.94 219 TYR A C 1
ATOM 1695 O O . TYR A 1 219 ? -13.453 -6.324 -5.030 1.00 89.94 219 TYR A O 1
ATOM 1703 N N . ARG A 1 220 ? -15.416 -6.327 -3.907 1.00 90.75 220 ARG A N 1
ATOM 1704 C CA . ARG A 1 220 ? -15.981 -7.561 -4.480 1.00 90.75 220 ARG A CA 1
ATOM 1705 C C . ARG A 1 220 ? -17.073 -7.345 -5.516 1.00 90.75 220 ARG A C 1
ATOM 1707 O O . ARG A 1 220 ? -17.460 -8.302 -6.180 1.00 90.75 220 ARG A O 1
ATOM 1714 N N . GLN A 1 221 ? -17.574 -6.127 -5.665 1.00 89.19 221 GLN A N 1
ATOM 1715 C CA . GLN A 1 221 ? -18.488 -5.795 -6.743 1.00 89.19 221 GLN A CA 1
ATOM 1716 C C . GLN A 1 221 ? -17.754 -5.896 -8.084 1.00 89.19 221 GLN A C 1
ATOM 1718 O O . GLN A 1 221 ? -16.594 -5.487 -8.202 1.00 89.19 221 GLN A O 1
ATOM 1723 N N . ASP A 1 222 ? -18.439 -6.431 -9.094 1.00 83.94 222 ASP A N 1
ATOM 1724 C CA . ASP A 1 222 ? -17.913 -6.470 -10.453 1.00 83.94 222 ASP A CA 1
ATOM 1725 C C . ASP A 1 222 ? -17.728 -5.029 -10.952 1.00 83.94 222 ASP A C 1
ATOM 1727 O O . ASP A 1 222 ? -18.666 -4.253 -11.137 1.00 83.94 222 ASP A O 1
ATOM 1731 N N . PHE A 1 223 ? -16.469 -4.653 -11.111 1.00 69.88 223 PHE A N 1
ATOM 1732 C CA . PHE A 1 223 ? -16.017 -3.354 -11.546 1.00 69.88 223 PHE A CA 1
ATOM 1733 C C . PHE A 1 223 ? -15.654 -3.426 -13.029 1.00 69.88 223 PHE A C 1
ATOM 1735 O O . PHE A 1 223 ? -14.531 -3.755 -13.401 1.00 69.88 223 PHE A O 1
ATOM 1742 N N . CYS A 1 224 ? -16.598 -3.059 -13.893 1.00 53.81 224 CYS A N 1
ATOM 1743 C CA . CYS A 1 224 ? -16.309 -2.753 -15.294 1.00 53.81 224 CYS A CA 1
ATOM 1744 C C . CYS A 1 224 ? -15.827 -1.299 -15.419 1.00 53.81 224 CYS A C 1
ATOM 1746 O O . CYS A 1 224 ? -16.514 -0.451 -15.986 1.00 53.81 224 CYS A O 1
ATOM 1748 N N . GLY A 1 225 ? -14.668 -0.983 -14.841 1.00 53.44 225 GLY A N 1
ATOM 1749 C CA . GLY A 1 225 ? -14.038 0.320 -15.038 1.00 53.44 225 GLY A CA 1
ATOM 1750 C C . GLY A 1 225 ? -13.391 0.405 -16.413 1.00 53.44 225 GLY A C 1
ATOM 1751 O O . GLY A 1 225 ? -12.254 -0.029 -16.563 1.00 53.44 225 GLY A O 1
ATOM 1752 N N . ARG A 1 226 ? -14.111 0.958 -17.392 1.00 41.91 226 ARG A N 1
ATOM 1753 C CA . ARG A 1 226 ? -13.483 1.633 -18.535 1.00 41.91 226 ARG A CA 1
ATOM 1754 C C . ARG A 1 226 ? -13.048 3.041 -18.128 1.00 41.91 226 ARG A C 1
ATOM 1756 O O . ARG A 1 226 ? -13.731 3.655 -17.270 1.00 41.91 226 ARG A O 1
#

Sequence (226 aa):
VACSRQQQLATMTAQECSLTTLEAVSDILSQAPPIAACHLRPHPACCLFISWNGCIVLVYDGFPPPLVQAKMRITNNNDVMLRLKEENFGSKWPKTTLGAVNDGADELSLEQFTRLRDICNRYSKQIINNISTNNGIKVDSLSIVEYQQRGLEKLSKRIDVPLDDPTTKSCNDVDEDSSSNSTPSEEEQSRVNSVISEWNDVQAYLPKVNAPGSRIESYRQDFCGR

Radius of gyration: 22.34 Å; chains: 1; bounding box: 58×26×87 Å

pLDDT: mean 84.76, std 18.08, range [35.03, 97.94]

Secondary structure (DSSP, 8-state):
--SHHHHHHTTSSS------HHHHHHHHHHSSSPPBPEEEPBPSS-SEEE-GGG-EEEEBS---HHHHHHHHHHHHTIIIII-PPPPPGGGSS-EEEEE-PPTTPPPPPHHHHHHHHHHHHHHHHHHHHHS-TT--EEE-EEEEEEESSTTSSSEEEEEEEEPB-GGG--SS---S-TTGGGS--HHHHHHHHHHHHHTT-HHHHHHHHHSS---HHHHHS-----

Organism: NCBI:txid267567